Protein 5EN0 (pdb70)

Structure (mmCIF, N/CA/C/O backbone):
data_5EN0
#
_entry.id   5EN0
#
_cell.length_a   242.269
_cell.length_b   242.269
_cell.length_c   111.147
_cell.angle_alpha   90.00
_cell.angle_beta   90.00
_cell.angle_gamma   120.00
#
_symmetry.space_group_name_H-M   'H 3 2'
#
loop_
_entity.id
_entity.type
_entity.pdbx_description
1 polymer Rhodopsin
2 polymer 'Guanine nucleotide-binding protein G(t) subunit alpha-3'
3 branched alpha-D-mannopyranose-(1-3)-beta-D-mannopyranose-(1-4)-2-acetamido-2-deoxy-beta-D-glucopyranose-(1-4)-2-acetamido-2-deoxy-beta-D-glucopyranose
4 non-polymer RETINAL
5 non-polymer 'ACETATE ION'
6 non-polymer 'octyl beta-D-glucopyranoside'
7 non-polymer 'PALMITIC ACID'
8 non-polymer 'SULFATE ION'
9 water water
#
loop_
_atom_site.group_PDB
_atom_site.id
_atom_site.type_symbol
_atom_site.label_atom_id
_atom_site.label_alt_id
_atom_site.label_comp_id
_atom_site.label_asym_id
_atom_site.label_entity_id
_atom_site.label_seq_id
_atom_site.pdbx_PDB_ins_code
_atom_site.Cartn_x
_atom_site.Cartn_y
_atom_site.Cartn_z
_atom_site.occupancy
_atom_site.B_iso_or_equiv
_atom_site.auth_seq_id
_atom_site.auth_comp_id
_atom_site.auth_asym_id
_atom_site.auth_atom_id
_atom_site.pdbx_PDB_model_num
ATOM 4 N N . MET A 1 2 ? -67.408 -25.031 38.449 1.00 94.61 1 MET A N 1
ATOM 5 C CA . MET A 1 2 ? -68.089 -23.707 38.999 1.00 86.30 1 MET A CA 1
ATOM 6 C C . MET A 1 2 ? -67.487 -22.920 40.205 1.00 79.29 1 MET A C 1
ATOM 7 O O . MET A 1 2 ? -68.105 -22.749 41.274 1.00 76.27 1 MET A O 1
ATOM 12 N N . CYS A 1 3 ? -66.333 -22.315 39.923 1.00 80.61 2 CYS A N 1
ATOM 13 C CA . CYS A 1 3 ? -65.381 -21.856 40.934 1.00 75.24 2 CYS A CA 1
ATOM 14 C C . CYS A 1 3 ? -65.330 -20.386 41.286 1.00 68.89 2 CYS A C 1
ATOM 15 O O . CYS A 1 3 ? -65.091 -20.014 42.442 1.00 54.45 2 CYS A O 1
ATOM 18 N N . GLY A 1 4 ? -65.536 -19.555 40.281 1.00 63.02 3 GLY A N 1
ATOM 19 C CA . GLY A 1 4 ? -65.697 -18.157 40.502 1.00 57.95 3 GLY A CA 1
ATOM 20 C C . GLY A 1 4 ? -66.896 -17.671 39.736 1.00 53.75 3 GLY A C 1
ATOM 21 O O . GLY A 1 4 ? -67.948 -18.323 39.721 1.00 59.98 3 GLY A O 1
ATOM 22 N N . THR A 1 5 ? -66.690 -16.532 39.083 1.00 47.53 4 THR A N 1
ATOM 23 C CA . THR A 1 5 ? -67.699 -15.775 38.404 1.00 40.58 4 THR A CA 1
ATOM 24 C C . THR A 1 5 ? -67.003 -15.071 37.258 1.00 42.96 4 THR A C 1
ATOM 25 O O . THR A 1 5 ? -66.067 -14.356 37.473 1.00 49.10 4 THR A O 1
ATOM 29 N N . GLU A 1 6 ? -67.441 -15.299 36.042 1.00 48.00 5 GLU A N 1
ATOM 30 C CA . GLU A 1 6 ? -66.874 -14.641 34.895 1.00 46.14 5 GLU A CA 1
ATOM 31 C C . GLU A 1 6 ? -67.745 -13.496 34.493 1.00 48.36 5 GLU A C 1
ATOM 32 O O . GLU A 1 6 ? -68.949 -13.460 34.762 1.00 51.48 5 GLU A O 1
ATOM 38 N N . GLY A 1 7 ? -67.078 -12.573 33.815 1.00 54.71 6 GLY A N 1
ATOM 39 C CA . GLY A 1 7 ? -67.667 -11.452 33.121 1.00 51.67 6 GLY A CA 1
ATOM 40 C C . GLY A 1 7 ? -66.752 -11.200 31.946 1.00 50.01 6 GLY A C 1
ATOM 41 O O . GLY A 1 7 ? -65.843 -11.987 31.721 1.00 43.79 6 GLY A O 1
ATOM 42 N N . PRO A 1 8 ? -67.022 -10.140 31.165 1.00 56.37 7 PRO A N 1
ATOM 43 C CA . PRO A 1 8 ? -66.221 -9.836 30.024 1.00 58.47 7 PRO A CA 1
ATOM 44 C C . PRO A 1 8 ? -64.741 -9.700 30.281 1.00 69.27 7 PRO A C 1
ATOM 45 O O . PRO A 1 8 ? -63.938 -10.436 29.630 1.00 74.03 7 PRO A O 1
ATOM 49 N N . ASN A 1 9 ? -64.344 -8.816 31.190 1.00 57.83 8 ASN A N 1
ATOM 50 C CA . ASN A 1 9 ? -62.892 -8.640 31.308 1.00 53.84 8 ASN A CA 1
ATOM 51 C C . ASN A 1 9 ? -62.288 -9.069 32.584 1.00 48.70 8 ASN A C 1
ATOM 52 O O . ASN A 1 9 ? -61.306 -8.469 33.020 1.00 52.24 8 ASN A O 1
ATOM 57 N N . PHE A 1 10 ? -62.839 -10.110 33.186 1.00 44.55 9 PHE A N 1
ATOM 58 C CA . PHE A 1 10 ? -62.428 -10.456 34.519 1.00 45.67 9 PHE A CA 1
ATOM 59 C C . PHE A 1 10 ? -62.812 -11.850 34.949 1.00 47.62 9 PHE A C 1
ATOM 60 O O . PHE A 1 10 ? -63.605 -12.521 34.279 1.00 52.89 9 PHE A O 1
ATOM 68 N N . TYR A 1 11 ? -62.237 -12.263 36.072 1.00 42.24 10 TYR A N 1
ATOM 69 C CA . TYR A 1 11 ? -62.568 -13.511 36.683 1.00 44.18 10 TYR A CA 1
ATOM 70 C C . TYR A 1 11 ? -62.458 -13.328 38.192 1.00 44.06 10 TYR A C 1
ATOM 71 O O . TYR A 1 11 ? -61.353 -13.218 38.748 1.00 47.06 10 TYR A O 1
ATOM 80 N N . VAL A 1 12 ? -63.592 -13.278 38.861 1.00 41.67 11 VAL A N 1
ATOM 81 C CA . VAL A 1 12 ? -63.592 -13.149 40.319 1.00 44.40 11 VAL A CA 1
ATOM 82 C C . VAL A 1 12 ? -63.524 -14.526 40.989 1.00 49.01 11 VAL A C 1
ATOM 83 O O . VAL A 1 12 ? -64.356 -15.357 40.749 1.00 55.62 11 VAL A O 1
ATOM 87 N N . PRO A 1 13 ? -62.534 -14.772 41.845 1.00 52.61 12 PRO A N 1
ATOM 88 C CA . PRO A 1 13 ? -62.368 -16.061 42.541 1.00 47.82 12 PRO A CA 1
ATOM 89 C C . PRO A 1 13 ? -63.360 -16.318 43.655 1.00 48.89 12 PRO A C 1
ATOM 90 O O . PRO A 1 13 ? -62.969 -16.698 44.789 1.00 50.04 12 PRO A O 1
ATOM 94 N N . PHE A 1 14 ? -64.640 -16.149 43.357 1.00 48.04 13 PHE A N 1
ATOM 95 C CA . PHE A 1 14 ? -65.679 -16.400 44.358 1.00 47.27 13 PHE A CA 1
ATOM 96 C C . PHE A 1 14 ? -66.950 -16.803 43.637 1.00 50.69 13 PHE A C 1
ATOM 97 O O . PHE A 1 14 ? -67.265 -16.226 42.588 1.00 52.11 13 PHE A O 1
ATOM 105 N N . SER A 1 15 ? -67.645 -17.818 44.164 1.00 53.73 14 SER A N 1
ATOM 106 C CA . SER A 1 15 ? -68.872 -18.325 43.530 1.00 54.21 14 SER A CA 1
ATOM 107 C C . SER A 1 15 ? -69.963 -17.284 43.716 1.00 55.26 14 SER A C 1
ATOM 108 O O . SER A 1 15 ? -70.078 -16.717 44.822 1.00 43.78 14 SER A O 1
ATOM 111 N N . ASN A 1 16 ? -70.735 -17.037 42.637 1.00 54.65 15 ASN A N 1
ATOM 112 C CA . ASN A 1 16 ? -71.889 -16.119 42.704 1.00 51.40 15 ASN A CA 1
ATOM 113 C C . ASN A 1 16 ? -73.201 -16.831 42.990 1.00 51.45 15 ASN A C 1
ATOM 114 O O . ASN A 1 16 ? -74.245 -16.359 42.569 1.00 52.31 15 ASN A O 1
ATOM 119 N N . LYS A 1 17 ? -73.169 -17.937 43.736 1.00 52.21 16 LYS A N 1
ATOM 120 C CA . LYS A 1 17 ? -74.408 -18.603 44.106 1.00 53.53 16 LYS A CA 1
ATOM 121 C C . LYS A 1 17 ? -75.267 -17.846 45.104 1.00 48.49 16 LYS A C 1
ATOM 122 O O . LYS A 1 17 ? -76.454 -18.096 45.178 1.00 59.85 16 LYS A O 1
ATOM 128 N N . THR A 1 18 ? -74.695 -16.918 45.844 1.00 46.12 17 THR A N 1
ATOM 129 C CA . THR A 1 18 ? -75.459 -16.092 46.770 1.00 45.76 17 THR A CA 1
ATOM 130 C C . THR A 1 18 ? -75.772 -14.756 46.193 1.00 46.09 17 THR A C 1
ATOM 131 O O . THR A 1 18 ? -76.415 -13.942 46.857 1.00 49.25 17 THR A O 1
ATOM 135 N N . GLY A 1 19 ? -75.315 -14.517 44.964 1.00 50.50 18 GLY A N 1
ATOM 136 C CA . GLY A 1 19 ? -75.745 -13.340 44.170 1.00 51.43 18 GLY A CA 1
ATOM 137 C C . GLY A 1 19 ? -74.998 -12.071 44.468 1.00 47.96 18 GLY A C 1
ATOM 138 O O . GLY A 1 19 ? -75.347 -11.022 44.033 1.00 56.74 18 GLY A O 1
ATOM 139 N N . VAL A 1 20 ? -73.890 -12.205 45.137 1.00 54.63 19 VAL A N 1
ATOM 140 C CA . VAL A 1 20 ? -73.161 -11.103 45.799 1.00 48.96 19 VAL A CA 1
ATOM 141 C C . VAL A 1 20 ? -71.965 -10.536 44.929 1.00 43.98 19 VAL A C 1
ATOM 142 O O . VAL A 1 20 ? -71.599 -9.374 44.993 1.00 37.30 19 VAL A O 1
ATOM 146 N N . VAL A 1 21 ? -71.348 -11.399 44.137 1.00 44.03 20 VAL A N 1
ATOM 147 C CA . VAL A 1 21 ? -70.246 -11.011 43.298 1.00 43.97 20 VAL A CA 1
ATOM 148 C C . VAL A 1 21 ? -70.570 -9.831 42.372 1.00 43.99 20 VAL A C 1
ATOM 149 O O . VAL A 1 21 ? -71.584 -9.798 41.738 1.00 42.20 20 VAL A O 1
ATOM 153 N N . ARG A 1 22 ? -69.657 -8.875 42.310 1.00 50.71 21 ARG A N 1
ATOM 154 C CA . ARG A 1 22 ? -69.764 -7.682 41.478 1.00 49.83 21 ARG A CA 1
ATOM 155 C C . ARG A 1 22 ? -68.502 -7.550 40.661 1.00 45.70 21 ARG A C 1
ATOM 156 O O . ARG A 1 22 ? -67.457 -8.071 41.045 1.00 45.67 21 ARG A O 1
ATOM 164 N N . SER A 1 23 ? -68.616 -6.844 39.539 1.00 46.46 22 SER A N 1
ATOM 165 C CA . SER A 1 23 ? -67.491 -6.524 38.665 1.00 47.18 22 SER A CA 1
ATOM 166 C C . SER A 1 23 ? -66.429 -5.898 39.550 1.00 54.12 22 SER A C 1
ATOM 167 O O . SER A 1 23 ? -66.745 -4.973 40.312 1.00 53.74 22 SER A O 1
ATOM 170 N N . PRO A 1 24 ? -65.180 -6.412 39.489 1.00 53.04 23 PRO A N 1
ATOM 171 C CA . PRO A 1 24 ? -64.117 -5.763 40.237 1.00 52.11 23 PRO A CA 1
ATOM 172 C C . PRO A 1 24 ? -63.689 -4.396 39.620 1.00 52.65 23 PRO A C 1
ATOM 173 O O . PRO A 1 24 ? -62.895 -3.688 40.243 1.00 49.38 23 PRO A O 1
ATOM 177 N N . PHE A 1 25 ? -64.201 -4.031 38.433 1.00 47.22 24 PHE A N 1
ATOM 178 C CA . PHE A 1 25 ? -64.126 -2.655 37.980 1.00 46.48 24 PHE A CA 1
ATOM 179 C C . PHE A 1 25 ? -65.255 -1.732 38.510 1.00 47.39 24 PHE A C 1
ATOM 180 O O . PHE A 1 25 ? -65.167 -0.547 38.268 1.00 51.31 24 PHE A O 1
ATOM 188 N N . GLU A 1 26 ? -66.287 -2.229 39.203 1.00 49.29 25 GLU A N 1
ATOM 189 C CA . GLU A 1 26 ? -67.454 -1.394 39.625 1.00 48.37 25 GLU A CA 1
ATOM 190 C C . GLU A 1 26 ? -67.716 -1.315 41.134 1.00 45.80 25 GLU A C 1
ATOM 191 O O . GLU A 1 26 ? -68.390 -0.414 41.582 1.00 48.95 25 GLU A O 1
ATOM 197 N N . ALA A 1 27 ? -67.228 -2.240 41.937 1.00 45.88 26 ALA A N 1
ATOM 198 C CA . ALA A 1 27 ? -67.662 -2.278 43.326 1.00 43.04 26 ALA A CA 1
ATOM 199 C C . ALA A 1 27 ? -66.753 -3.122 44.216 1.00 46.24 26 ALA A C 1
ATOM 200 O O . ALA A 1 27 ? -66.075 -4.076 43.736 1.00 43.04 26 ALA A O 1
ATOM 202 N N . PRO A 1 28 ? -66.747 -2.791 45.523 1.00 43.20 27 PRO A N 1
ATOM 203 C CA . PRO A 1 28 ? -65.791 -3.421 46.425 1.00 44.37 27 PRO A CA 1
ATOM 204 C C . PRO A 1 28 ? -65.934 -4.918 46.533 1.00 47.24 27 PRO A C 1
ATOM 205 O O . PRO A 1 28 ? -67.043 -5.417 46.760 1.00 56.27 27 PRO A O 1
ATOM 209 N N . GLN A 1 29 ? -64.814 -5.618 46.433 1.00 45.10 28 GLN A N 1
ATOM 210 C CA . GLN A 1 29 ? -64.798 -7.052 46.576 1.00 44.15 28 GLN A CA 1
ATOM 211 C C . GLN A 1 29 ? -64.727 -7.544 48.030 1.00 43.36 28 GLN A C 1
ATOM 212 O O . GLN A 1 29 ? -64.058 -8.563 48.274 1.00 42.91 28 GLN A O 1
ATOM 218 N N . TYR A 1 30 ? -65.452 -6.910 48.973 1.00 39.80 29 TYR A N 1
ATOM 219 C CA . TYR A 1 30 ? -65.291 -7.243 50.403 1.00 42.83 29 TYR A CA 1
ATOM 220 C C . TYR A 1 30 ? -65.837 -8.628 50.800 1.00 41.86 29 TYR A C 1
ATOM 221 O O . TYR A 1 30 ? -65.775 -9.034 51.946 1.00 48.19 29 TYR A O 1
ATOM 230 N N . TYR A 1 31 ? -66.367 -9.364 49.844 1.00 43.77 30 TYR A N 1
ATOM 231 C CA . TYR A 1 31 ? -66.726 -10.800 50.017 1.00 44.02 30 TYR A CA 1
ATOM 232 C C . TYR A 1 31 ? -65.572 -11.775 49.692 1.00 47.59 30 TYR A C 1
ATOM 233 O O . TYR A 1 31 ? -65.676 -12.930 50.051 1.00 56.70 30 TYR A O 1
ATOM 242 N N . LEU A 1 32 ? -64.546 -11.340 48.945 1.00 50.21 31 LEU A N 1
ATOM 243 C CA . LEU A 1 32 ? -63.296 -12.095 48.730 1.00 49.29 31 LEU A CA 1
ATOM 244 C C . LEU A 1 32 ? -62.378 -12.072 49.920 1.00 53.27 31 LEU A C 1
ATOM 245 O O . LEU A 1 32 ? -61.501 -12.914 50.019 1.00 60.11 31 LEU A O 1
ATOM 250 N N . ALA A 1 33 ? -62.482 -11.023 50.734 1.00 56.46 32 ALA A N 1
ATOM 251 C CA . ALA A 1 33 ? -61.549 -10.755 51.821 1.00 53.36 32 ALA A CA 1
ATOM 252 C C . ALA A 1 33 ? -62.062 -9.578 52.589 1.00 49.68 32 ALA A C 1
ATOM 253 O O . ALA A 1 33 ? -62.638 -8.637 52.013 1.00 51.15 32 ALA A O 1
ATOM 255 N N . GLU A 1 34 ? -61.806 -9.625 53.884 1.00 41.81 33 GLU A N 1
ATOM 256 C CA . GLU A 1 34 ? -62.264 -8.636 54.796 1.00 42.81 33 GLU A CA 1
ATOM 257 C C . GLU A 1 34 ? -61.696 -7.280 54.419 1.00 47.74 33 GLU A C 1
ATOM 258 O O . GLU A 1 34 ? -60.619 -7.198 53.813 1.00 51.02 33 GLU A O 1
ATOM 264 N N . PRO A 1 35 ? -62.367 -6.189 54.821 1.00 51.79 34 PRO A N 1
ATOM 265 C CA . PRO A 1 35 ? -61.703 -4.922 54.575 1.00 52.06 34 PRO A CA 1
ATOM 266 C C . PRO A 1 35 ? -60.365 -4.764 55.276 1.00 49.21 34 PRO A C 1
ATOM 267 O O . PRO A 1 35 ? -59.512 -4.079 54.764 1.00 52.68 34 PRO A O 1
ATOM 271 N N . TRP A 1 36 ? -60.152 -5.361 56.431 1.00 49.92 35 TRP A N 1
ATOM 272 C CA . TRP A 1 36 ? -58.852 -5.107 57.020 1.00 48.89 35 TRP A CA 1
ATOM 273 C C . TRP A 1 36 ? -57.736 -5.700 56.223 1.00 48.47 35 TRP A C 1
ATOM 274 O O . TRP A 1 36 ? -56.650 -5.191 56.231 1.00 60.39 35 TRP A O 1
ATOM 285 N N . GLN A 1 37 ? -58.008 -6.776 55.523 1.00 49.58 36 GLN A N 1
ATOM 286 C CA . GLN A 1 37 ? -57.025 -7.391 54.655 1.00 43.28 36 GLN A CA 1
ATOM 287 C C . GLN A 1 37 ? -56.764 -6.537 53.402 1.00 42.88 36 GLN A C 1
ATOM 288 O O . GLN A 1 37 ? -55.662 -6.505 52.876 1.00 41.62 36 GLN A O 1
ATOM 294 N N . PHE A 1 38 ? -57.754 -5.811 52.920 1.00 41.79 37 PHE A N 1
ATOM 295 C CA . PHE A 1 38 ? -57.443 -4.832 51.886 1.00 43.63 37 PHE A CA 1
ATOM 296 C C . PHE A 1 38 ? -56.474 -3.777 52.394 1.00 40.30 37 PHE A C 1
ATOM 297 O O . PHE A 1 38 ? -55.587 -3.297 51.609 1.00 40.16 37 PHE A O 1
ATOM 305 N N . SER A 1 39 ? -56.639 -3.438 53.681 1.00 32.40 38 SER A N 1
ATOM 306 C CA . SER A 1 39 ? -55.831 -2.406 54.302 1.00 36.08 38 SER A CA 1
ATOM 307 C C . SER A 1 39 ? -54.367 -2.823 54.472 1.00 38.10 38 SER A C 1
ATOM 308 O O . SER A 1 39 ? -53.448 -1.992 54.283 1.00 36.42 38 SER A O 1
ATOM 311 N N . MET A 1 40 ? -54.175 -4.090 54.841 1.00 38.39 39 MET A N 1
ATOM 312 C CA . MET A 1 40 ? -52.862 -4.716 54.873 1.00 39.66 39 MET A CA 1
ATOM 313 C C . MET A 1 40 ? -52.261 -4.830 53.473 1.00 38.65 39 MET A C 1
ATOM 314 O O . MET A 1 40 ? -51.046 -4.675 53.292 1.00 39.39 39 MET A O 1
ATOM 319 N N . LEU A 1 41 ? -53.085 -5.069 52.467 1.00 36.99 40 LEU A N 1
ATOM 320 C CA . LEU A 1 41 ? -52.553 -5.068 51.137 1.00 37.63 40 LEU A CA 1
ATOM 321 C C . LEU A 1 41 ? -51.999 -3.681 50.905 1.00 39.84 40 LEU A C 1
ATOM 322 O O . LEU A 1 41 ? -50.913 -3.525 50.334 1.00 45.33 40 LEU A O 1
ATOM 327 N N . ALA A 1 42 ? -52.766 -2.673 51.313 1.00 37.16 41 ALA A N 1
ATOM 328 C CA . ALA A 1 42 ? -52.326 -1.286 51.142 1.00 39.72 41 ALA A CA 1
ATOM 329 C C . ALA A 1 42 ? -51.089 -0.974 51.984 1.00 39.49 41 ALA A C 1
ATOM 330 O O . ALA A 1 42 ? -50.239 -0.206 51.565 1.00 40.70 41 ALA A O 1
ATOM 332 N N . ALA A 1 43 ? -51.019 -1.544 53.182 1.00 35.90 42 ALA A N 1
ATOM 333 C CA . ALA A 1 43 ? -49.879 -1.354 54.029 1.00 37.60 42 ALA A CA 1
ATOM 334 C C . ALA A 1 43 ? -48.618 -1.912 53.356 1.00 41.77 42 ALA A C 1
ATOM 335 O O . ALA A 1 43 ? -47.540 -1.283 53.399 1.00 48.23 42 ALA A O 1
ATOM 337 N N . TYR A 1 44 ? -48.747 -3.068 52.727 1.00 41.00 43 TYR A N 1
ATOM 338 C CA . TYR A 1 44 ? -47.610 -3.651 52.046 1.00 42.74 43 TYR A CA 1
ATOM 339 C C . TYR A 1 44 ? -47.147 -2.803 50.822 1.00 43.47 43 TYR A C 1
ATOM 340 O O . TYR A 1 44 ? -45.947 -2.625 50.582 1.00 40.66 43 TYR A O 1
ATOM 349 N N . MET A 1 45 ? -48.071 -2.247 50.063 1.00 42.53 44 MET A N 1
ATOM 350 C CA . MET A 1 45 ? -47.641 -1.411 48.948 1.00 48.53 44 MET A CA 1
ATOM 351 C C . MET A 1 45 ? -46.964 -0.143 49.480 1.00 49.13 44 MET A C 1
ATOM 352 O O . MET A 1 45 ? -46.038 0.400 48.868 1.00 45.05 44 MET A O 1
ATOM 357 N N . PHE A 1 46 ? -47.451 0.325 50.624 1.00 51.18 45 PHE A N 1
ATOM 358 C CA . PHE A 1 46 ? -46.851 1.470 51.281 1.00 52.25 45 PHE A CA 1
ATOM 359 C C . PHE A 1 46 ? -45.400 1.165 51.706 1.00 49.30 45 PHE A C 1
ATOM 360 O O . PHE A 1 46 ? -44.508 1.938 51.390 1.00 49.22 45 PHE A O 1
ATOM 368 N N . LEU A 1 47 ? -45.172 0.040 52.372 1.00 44.02 46 LEU A N 1
ATOM 369 C CA . LEU A 1 47 ? -43.809 -0.431 52.647 1.00 44.65 46 LEU A CA 1
ATOM 370 C C . LEU A 1 47 ? -42.917 -0.518 51.385 1.00 46.64 46 LEU A C 1
ATOM 371 O O . LEU A 1 47 ? -41.864 0.117 51.287 1.00 45.25 46 LEU A O 1
ATOM 376 N N . LEU A 1 48 ? -43.356 -1.263 50.383 1.00 50.82 47 LEU A N 1
ATOM 377 C CA . LEU A 1 48 ? -42.603 -1.319 49.110 1.00 47.89 47 LEU A CA 1
ATOM 378 C C . LEU A 1 48 ? -42.304 0.025 48.476 1.00 43.03 47 LEU A C 1
ATOM 379 O O . LEU A 1 48 ? -41.368 0.115 47.748 1.00 44.39 47 LEU A O 1
ATOM 384 N N . ILE A 1 49 ? -43.096 1.058 48.707 1.00 44.23 48 ILE A N 1
ATOM 385 C CA . ILE A 1 49 ? -42.810 2.365 48.106 1.00 46.63 48 ILE A CA 1
ATOM 386 C C . ILE A 1 49 ? -41.799 3.119 48.956 1.00 43.41 48 ILE A C 1
ATOM 387 O O . ILE A 1 49 ? -40.832 3.688 48.476 1.00 42.08 48 ILE A O 1
ATOM 392 N N . MET A 1 50 ? -42.097 3.138 50.235 1.00 43.19 49 MET A N 1
ATOM 393 C CA . MET A 1 50 ? -41.242 3.719 51.232 1.00 43.57 49 MET A CA 1
ATOM 394 C C . MET A 1 50 ? -39.828 3.176 51.197 1.00 40.83 49 MET A C 1
ATOM 395 O O . MET A 1 50 ? -38.929 3.961 51.392 1.00 38.35 49 MET A O 1
ATOM 400 N N . LEU A 1 51 ? -39.629 1.879 50.943 1.00 39.23 50 LEU A N 1
ATOM 401 C CA . LEU A 1 51 ? -38.285 1.330 50.736 1.00 39.60 50 LEU A CA 1
ATOM 402 C C . LEU A 1 51 ? -37.844 1.385 49.259 1.00 44.73 50 LEU A C 1
ATOM 403 O O . LEU A 1 51 ? -36.765 1.843 48.941 1.00 57.30 50 LEU A O 1
ATOM 408 N N . GLY A 1 52 ? -38.674 0.948 48.344 1.00 44.51 51 GLY A N 1
ATOM 409 C CA . GLY A 1 52 ? -38.245 0.793 46.963 1.00 42.61 51 GLY A CA 1
ATOM 410 C C . GLY A 1 52 ? -37.927 2.075 46.227 1.00 42.77 51 GLY A C 1
ATOM 411 O O . GLY A 1 52 ? -37.093 2.086 45.342 1.00 47.86 51 GLY A O 1
ATOM 412 N N . PHE A 1 53 ? -38.609 3.161 46.545 1.00 45.98 52 PHE A N 1
ATOM 413 C CA . PHE A 1 53 ? -38.412 4.395 45.776 1.00 44.98 52 PHE A CA 1
ATOM 414 C C . PHE A 1 53 ? -37.085 4.993 46.190 1.00 44.63 52 PHE A C 1
ATOM 415 O O . PHE A 1 53 ? -36.256 5.236 45.350 1.00 44.07 52 PHE A O 1
ATOM 423 N N . PRO A 1 54 ? -36.865 5.186 47.498 1.00 45.77 53 PRO A N 1
ATOM 424 C CA . PRO A 1 54 ? -35.525 5.685 47.842 1.00 43.56 53 PRO A CA 1
ATOM 425 C C . PRO A 1 54 ? -34.340 4.846 47.298 1.00 44.77 53 PRO A C 1
ATOM 426 O O . PRO A 1 54 ? -33.490 5.370 46.594 1.00 45.85 53 PRO A O 1
ATOM 430 N N . ILE A 1 55 ? -34.298 3.559 47.602 1.00 48.41 54 ILE A N 1
ATOM 431 C CA . ILE A 1 55 ? -33.211 2.694 47.157 1.00 47.23 54 ILE A CA 1
ATOM 432 C C . ILE A 1 55 ? -32.934 2.846 45.687 1.00 46.22 54 ILE A C 1
ATOM 433 O O . ILE A 1 55 ? -31.807 3.048 45.279 1.00 44.54 54 ILE A O 1
ATOM 438 N N . ASN A 1 56 ? -33.976 2.748 44.892 1.00 46.03 55 ASN A N 1
ATOM 439 C CA . ASN A 1 56 ? -33.820 2.764 43.450 1.00 44.75 55 ASN A CA 1
ATOM 440 C C . ASN A 1 56 ? -33.588 4.158 42.918 1.00 45.01 55 ASN A C 1
ATOM 441 O O . ASN A 1 56 ? -32.863 4.341 41.953 1.00 50.24 55 ASN A O 1
ATOM 446 N N . PHE A 1 57 ? -34.226 5.148 43.508 1.00 47.81 56 PHE A N 1
ATOM 447 C CA . PHE A 1 57 ? -33.965 6.540 43.126 1.00 52.99 56 PHE A CA 1
ATOM 448 C C . PHE A 1 57 ? -32.528 6.950 43.460 1.00 51.84 56 PHE A C 1
ATOM 449 O O . PHE A 1 57 ? -31.830 7.515 42.616 1.00 48.98 56 PHE A O 1
ATOM 457 N N . LEU A 1 58 ? -32.099 6.658 44.686 1.00 52.84 57 LEU A N 1
ATOM 458 C CA . LEU A 1 58 ? -30.725 6.911 45.099 1.00 53.83 57 LEU A CA 1
ATOM 459 C C . LEU A 1 58 ? -29.715 6.347 44.092 1.00 51.33 57 LEU A C 1
ATOM 460 O O . LEU A 1 58 ? -28.817 7.034 43.643 1.00 57.53 57 LEU A O 1
ATOM 465 N N . THR A 1 59 ? -29.903 5.104 43.707 1.00 49.74 58 THR A N 1
ATOM 466 C CA . THR A 1 59 ? -29.055 4.475 42.715 1.00 47.83 58 THR A CA 1
ATOM 467 C C . THR A 1 59 ? -28.809 5.301 41.452 1.00 49.88 58 THR A C 1
ATOM 468 O O . THR A 1 59 ? -27.672 5.399 40.988 1.00 59.60 58 THR A O 1
ATOM 472 N N . LEU A 1 60 ? -29.860 5.905 40.930 1.00 51.00 59 LEU A N 1
ATOM 473 C CA . LEU A 1 60 ? -29.753 6.821 39.801 1.00 50.90 59 LEU A CA 1
ATOM 474 C C . LEU A 1 60 ? -29.062 8.111 40.207 1.00 49.56 59 LEU A C 1
ATOM 475 O O . LEU A 1 60 ? -28.152 8.547 39.553 1.00 52.14 59 LEU A O 1
ATOM 480 N N . TYR A 1 61 ? -29.492 8.709 41.298 1.00 52.68 60 TYR A N 1
ATOM 481 C CA . TYR A 1 61 ? -28.963 10.001 41.751 1.00 57.36 60 TYR A CA 1
ATOM 482 C C . TYR A 1 61 ? -27.431 9.943 41.987 1.00 58.30 60 TYR A C 1
ATOM 483 O O . TYR A 1 61 ? -26.634 10.726 41.445 1.00 53.95 60 TYR A O 1
ATOM 492 N N . VAL A 1 62 ? -27.035 8.973 42.785 1.00 54.12 61 VAL A N 1
ATOM 493 C CA . VAL A 1 62 ? -25.642 8.706 43.021 1.00 51.36 61 VAL A CA 1
ATOM 494 C C . VAL A 1 62 ? -24.870 8.516 41.720 1.00 49.94 61 VAL A C 1
ATOM 495 O O . VAL A 1 62 ? -23.770 8.966 41.610 1.00 48.18 61 VAL A O 1
ATOM 499 N N . THR A 1 63 ? -25.440 7.862 40.723 1.00 55.76 62 THR A N 1
ATOM 500 C CA . THR A 1 63 ? -24.741 7.730 39.441 1.00 54.61 62 THR A CA 1
ATOM 501 C C . THR A 1 63 ? -24.487 9.094 38.783 1.00 53.60 62 THR A C 1
ATOM 502 O O . THR A 1 63 ? -23.426 9.313 38.186 1.00 55.16 62 THR A O 1
ATOM 506 N N . VAL A 1 64 ? -25.417 10.023 38.937 1.00 50.17 63 VAL A N 1
ATOM 507 C CA . VAL A 1 64 ? -25.242 11.358 38.391 1.00 51.77 63 VAL A CA 1
ATOM 508 C C . VAL A 1 64 ? -24.091 12.111 39.083 1.00 53.26 63 VAL A C 1
ATOM 509 O O . VAL A 1 64 ? -23.402 12.847 38.436 1.00 52.67 63 VAL A O 1
ATOM 513 N N . GLN A 1 65 ? -23.893 11.886 40.374 1.00 58.03 64 GLN A N 1
ATOM 514 C CA . GLN A 1 65 ? -22.886 12.560 41.201 1.00 57.98 64 GLN A CA 1
ATOM 515 C C . GLN A 1 65 ? -21.507 11.927 41.255 1.00 59.51 64 GLN A C 1
ATOM 516 O O . GLN A 1 65 ? -20.605 12.546 41.799 1.00 66.22 64 GLN A O 1
ATOM 522 N N . HIS A 1 66 ? -21.349 10.668 40.839 1.00 59.62 65 HIS A N 1
ATOM 523 C CA . HIS A 1 66 ? -20.058 9.972 40.961 1.00 54.37 65 HIS A CA 1
ATOM 524 C C . HIS A 1 66 ? -19.591 9.486 39.621 1.00 58.21 65 HIS A C 1
ATOM 525 O O . HIS A 1 66 ? -20.134 8.508 39.107 1.00 55.45 65 HIS A O 1
ATOM 532 N N . LYS A 1 67 ? -18.589 10.175 39.044 1.00 66.80 66 LYS A N 1
ATOM 533 C CA . LYS A 1 67 ? -18.079 9.812 37.694 1.00 69.30 66 LYS A CA 1
ATOM 534 C C . LYS A 1 67 ? -17.710 8.344 37.646 1.00 61.75 66 LYS A C 1
ATOM 535 O O . LYS A 1 67 ? -18.010 7.660 36.671 1.00 60.09 66 LYS A O 1
ATOM 541 N N . LYS A 1 68 ? -17.071 7.859 38.703 1.00 58.52 67 LYS A N 1
ATOM 542 C CA . LYS A 1 68 ? -16.549 6.505 38.693 1.00 59.05 67 LYS A CA 1
ATOM 543 C C . LYS A 1 68 ? -17.651 5.422 38.471 1.00 52.45 67 LYS A C 1
ATOM 544 O O . LYS A 1 68 ? -17.349 4.354 37.956 1.00 52.43 67 LYS A O 1
ATOM 550 N N . LEU A 1 69 ? -18.910 5.710 38.800 1.00 47.67 68 LEU A N 1
ATOM 551 C CA . LEU A 1 69 ? -19.991 4.754 38.618 1.00 46.58 68 LEU A CA 1
ATOM 552 C C . LEU A 1 69 ? -20.485 4.680 37.204 1.00 51.42 68 LEU A C 1
ATOM 553 O O . LEU A 1 69 ? -21.098 3.694 36.848 1.00 55.37 68 LEU A O 1
ATOM 558 N N . ARG A 1 70 ? -20.226 5.686 36.380 1.00 50.94 69 ARG A N 1
ATOM 559 C CA . ARG A 1 70 ? -20.725 5.671 35.021 1.00 47.65 69 ARG A CA 1
ATOM 560 C C . ARG A 1 70 ? -19.952 4.824 34.055 1.00 50.46 69 ARG A C 1
ATOM 561 O O . ARG A 1 70 ? -19.796 5.250 32.914 1.00 55.91 69 ARG A O 1
ATOM 569 N N . THR A 1 71 ? -19.540 3.609 34.419 1.00 54.01 70 THR A N 1
ATOM 570 C CA . THR A 1 71 ? -18.901 2.700 33.417 1.00 61.35 70 THR A CA 1
ATOM 571 C C . THR A 1 71 ? -19.926 1.880 32.584 1.00 63.01 70 THR A C 1
ATOM 572 O O . THR A 1 71 ? -21.099 1.865 32.911 1.00 66.80 70 THR A O 1
ATOM 576 N N . PRO A 1 72 ? -19.490 1.182 31.520 1.00 60.68 71 PRO A N 1
ATOM 577 C CA . PRO A 1 72 ? -20.462 0.332 30.804 1.00 63.27 71 PRO A CA 1
ATOM 578 C C . PRO A 1 72 ? -21.025 -0.894 31.553 1.00 58.01 71 PRO A C 1
ATOM 579 O O . PRO A 1 72 ? -22.238 -1.160 31.476 1.00 56.81 71 PRO A O 1
ATOM 583 N N . LEU A 1 73 ? -20.183 -1.604 32.289 1.00 54.00 72 LEU A N 1
ATOM 584 C CA . LEU A 1 73 ? -20.661 -2.701 33.152 1.00 55.61 72 LEU A CA 1
ATOM 585 C C . LEU A 1 73 ? -21.733 -2.316 34.164 1.00 56.61 72 LEU A C 1
ATOM 586 O O . LEU A 1 73 ? -22.440 -3.172 34.690 1.00 63.10 72 LEU A O 1
ATOM 591 N N . ASN A 1 74 ? -21.842 -1.034 34.449 1.00 52.35 73 ASN A N 1
ATOM 592 C CA . ASN A 1 74 ? -22.888 -0.571 35.298 1.00 49.68 73 ASN A CA 1
ATOM 593 C C . ASN A 1 74 ? -24.207 -0.186 34.635 1.00 51.10 73 ASN A C 1
ATOM 594 O O . ASN A 1 74 ? -25.198 -0.002 35.343 1.00 58.26 73 ASN A O 1
ATOM 599 N N . TYR A 1 75 ? -24.256 -0.056 33.310 1.00 51.12 74 TYR A N 1
ATOM 600 C CA . TYR A 1 75 ? -25.491 0.411 32.655 1.00 51.79 74 TYR A CA 1
ATOM 601 C C . TYR A 1 75 ? -26.671 -0.529 32.979 1.00 50.39 74 TYR A C 1
ATOM 602 O O . TYR A 1 75 ? -27.757 -0.091 33.306 1.00 51.84 74 TYR A O 1
ATOM 611 N N . ILE A 1 76 ? -26.444 -1.827 32.921 1.00 51.03 75 ILE A N 1
ATOM 612 C CA . ILE A 1 76 ? -27.500 -2.781 33.212 1.00 52.49 75 ILE A CA 1
ATOM 613 C C . ILE A 1 76 ? -27.997 -2.672 34.673 1.00 53.40 75 ILE A C 1
ATOM 614 O O . ILE A 1 76 ? -29.174 -2.953 34.938 1.00 55.41 75 ILE A O 1
ATOM 619 N N . LEU A 1 77 ? -27.125 -2.277 35.610 1.00 49.05 76 LEU A N 1
ATOM 620 C CA . LEU A 1 77 ? -27.574 -2.018 36.986 1.00 47.97 76 LEU A CA 1
ATOM 621 C C . LEU A 1 77 ? -28.472 -0.791 37.104 1.00 49.00 76 LEU A C 1
ATOM 622 O O . LEU A 1 77 ? -29.328 -0.715 37.972 1.00 52.33 76 LEU A O 1
ATOM 627 N N . LEU A 1 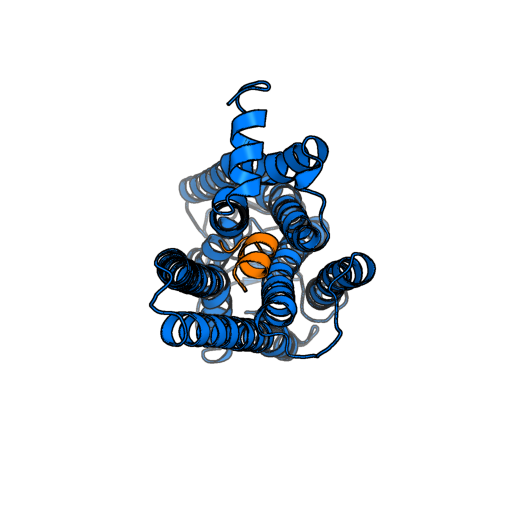78 ? -28.236 0.204 36.282 1.00 49.27 77 LEU A N 1
ATOM 628 C CA . LEU A 1 78 ? -29.090 1.373 36.300 1.00 52.96 77 LEU A CA 1
ATOM 629 C C . LEU A 1 78 ? -30.437 1.017 35.691 1.00 54.44 77 LEU A C 1
ATOM 630 O O . LEU A 1 78 ? -31.502 1.441 36.194 1.00 55.49 77 LEU A O 1
ATOM 635 N N . ASN A 1 79 ? -30.358 0.244 34.604 1.00 50.90 78 ASN A N 1
ATOM 636 C CA . ASN A 1 79 ? -31.511 -0.292 33.909 1.00 49.47 78 ASN A CA 1
ATOM 637 C C . ASN A 1 79 ? -32.372 -1.028 34.906 1.00 50.03 78 ASN A C 1
ATOM 638 O O . ASN A 1 79 ? -33.563 -0.830 34.893 1.00 56.25 78 ASN A O 1
ATOM 643 N N . LEU A 1 80 ? -31.767 -1.813 35.802 1.00 43.57 79 LEU A N 1
ATOM 644 C CA . LEU A 1 80 ? -32.512 -2.494 36.877 1.00 42.50 79 LEU A CA 1
ATOM 645 C C . LEU A 1 80 ? -33.298 -1.582 37.773 1.00 44.30 79 LEU A C 1
ATOM 646 O O . LEU A 1 80 ? -34.424 -1.886 38.166 1.00 49.74 79 LEU A O 1
ATOM 651 N N . ALA A 1 81 ? -32.671 -0.489 38.149 1.00 46.22 80 ALA A N 1
ATOM 652 C CA . ALA A 1 81 ? -33.265 0.445 39.101 1.00 49.07 80 ALA A CA 1
ATOM 653 C C . ALA A 1 81 ? -34.401 1.200 38.458 1.00 50.28 80 ALA A C 1
ATOM 654 O O . ALA A 1 81 ? -35.375 1.510 39.143 1.00 52.97 80 ALA A O 1
ATOM 656 N N . VAL A 1 82 ? -34.247 1.522 37.167 1.00 45.29 81 VAL A N 1
ATOM 657 C CA . VAL A 1 82 ? -35.317 2.143 36.380 1.00 44.45 81 VAL A CA 1
ATOM 658 C C . VAL A 1 82 ? -36.537 1.211 36.307 1.00 42.10 81 VAL A C 1
ATOM 659 O O . VAL A 1 82 ? -37.674 1.655 36.408 1.00 37.32 81 VAL A O 1
ATOM 663 N N . ALA A 1 83 ? -36.272 -0.077 36.154 1.00 42.11 82 ALA A N 1
ATOM 664 C CA . ALA A 1 83 ? -37.311 -1.096 36.068 1.00 43.50 82 ALA A CA 1
ATOM 665 C C . ALA A 1 83 ? -38.001 -1.214 37.409 1.00 44.53 82 ALA A C 1
ATOM 666 O O . ALA A 1 83 ? -39.220 -1.183 37.480 1.00 42.92 82 ALA A O 1
ATOM 668 N N . ASP A 1 84 ? -37.219 -1.308 38.480 1.00 43.70 83 ASP A N 1
ATOM 669 C CA . ASP A 1 84 ? -37.807 -1.263 39.805 1.00 44.40 83 ASP A CA 1
ATOM 670 C C . ASP A 1 84 ? -38.733 -0.036 39.949 1.00 44.43 83 ASP A C 1
ATOM 671 O O . ASP A 1 84 ? -39.753 -0.115 40.618 1.00 47.48 83 ASP A O 1
ATOM 676 N N . LEU A 1 85 ? -38.397 1.085 39.325 1.00 41.90 84 LEU A N 1
ATOM 677 C CA . LEU A 1 85 ? -39.223 2.283 39.450 1.00 43.80 84 LEU A CA 1
ATOM 678 C C . LEU A 1 85 ? -40.491 2.236 38.583 1.00 45.11 84 LEU A C 1
ATOM 679 O O . LEU A 1 85 ? -41.549 2.703 39.007 1.00 39.63 84 LEU A O 1
ATOM 684 N N . PHE A 1 86 ? -40.414 1.656 37.396 1.00 47.17 85 PHE A N 1
ATOM 685 C CA . PHE A 1 86 ? -41.647 1.295 36.692 1.00 48.79 85 PHE A CA 1
ATOM 686 C C . PHE A 1 86 ? -42.575 0.465 37.635 1.00 49.08 85 PHE A C 1
ATOM 687 O O . PHE A 1 86 ? -43.731 0.762 37.738 1.00 49.81 85 PHE A O 1
ATOM 695 N N . MET A 1 87 ? -42.061 -0.511 38.383 1.00 50.23 86 MET A N 1
ATOM 696 C CA . MET A 1 87 ? -42.902 -1.256 39.325 1.00 49.90 86 MET A CA 1
ATOM 697 C C . MET A 1 87 ? -43.448 -0.414 40.482 1.00 53.50 86 MET A C 1
ATOM 698 O O . MET A 1 87 ? -44.534 -0.683 40.987 1.00 60.13 86 MET A O 1
ATOM 703 N N . VAL A 1 88 ? -42.699 0.590 40.909 1.00 52.92 87 VAL A N 1
ATOM 704 C CA . VAL A 1 88 ? -43.081 1.387 42.065 1.00 51.75 87 VAL A CA 1
ATOM 705 C C . VAL A 1 88 ? -44.230 2.326 41.703 1.00 54.20 87 VAL A C 1
ATOM 706 O O . VAL A 1 88 ? -45.201 2.452 42.467 1.00 52.18 87 VAL A O 1
ATOM 710 N N . PHE A 1 89 ? -44.115 2.979 40.546 1.00 55.17 88 PHE A N 1
ATOM 711 C CA . PHE A 1 89 ? -45.043 4.044 40.155 1.00 53.09 88 PHE A CA 1
ATOM 712 C C . PHE A 1 89 ? -46.155 3.482 39.319 1.00 52.50 88 PHE A C 1
ATOM 713 O O . PHE A 1 89 ? -47.290 3.800 39.567 1.00 62.49 88 PHE A O 1
ATOM 721 N N . GLY A 1 90 ? -45.848 2.628 38.360 1.00 50.48 89 GLY A N 1
ATOM 722 C CA . GLY A 1 90 ? -46.880 1.894 37.608 1.00 53.19 89 GLY A CA 1
ATOM 723 C C . GLY A 1 90 ? -47.699 0.912 38.446 1.00 53.95 89 GLY A C 1
ATOM 724 O O . GLY A 1 90 ? -48.911 0.912 38.363 1.00 58.92 89 GLY A O 1
ATOM 725 N N . GLY A 1 91 ? -47.053 0.094 39.268 1.00 52.23 90 GLY A N 1
ATOM 726 C CA . GLY A 1 91 ? -47.765 -0.898 40.073 1.00 53.19 90 GLY A CA 1
ATOM 727 C C . GLY A 1 91 ? -48.200 -0.420 41.446 1.00 50.79 90 GLY A C 1
ATOM 728 O O . GLY A 1 91 ? -49.363 -0.098 41.682 1.00 52.87 90 GLY A O 1
ATOM 729 N N . PHE A 1 92 ? -47.215 -0.329 42.324 1.00 51.32 91 PHE A N 1
ATOM 730 C CA . PHE A 1 92 ? -47.416 -0.237 43.764 1.00 49.94 91 PHE A CA 1
ATOM 731 C C . PHE A 1 92 ? -48.319 0.948 44.153 1.00 49.77 91 PHE A C 1
ATOM 732 O O . PHE A 1 92 ? -49.169 0.791 45.018 1.00 48.41 91 PHE A O 1
ATOM 740 N N . THR A 1 93 ? -48.123 2.124 43.540 1.00 45.85 92 THR A N 1
ATOM 741 C CA . THR A 1 93 ? -48.895 3.298 43.909 1.00 43.57 92 THR A CA 1
ATOM 742 C C . THR A 1 93 ? -50.340 3.131 43.477 1.00 43.19 92 THR A C 1
ATOM 743 O O . THR A 1 93 ? -51.252 3.351 44.287 1.00 41.04 92 THR A O 1
ATOM 747 N N . THR A 1 94 ? -50.546 2.728 42.225 1.00 41.38 93 THR A N 1
ATOM 748 C CA . THR A 1 94 ? -51.884 2.343 41.752 1.00 41.85 93 THR A CA 1
ATOM 749 C C . THR A 1 94 ? -52.578 1.371 42.683 1.00 40.20 93 THR A C 1
ATOM 750 O O . THR A 1 94 ? -53.748 1.532 43.003 1.00 42.27 93 THR A O 1
ATOM 754 N N . ILE A 1 95 ? -51.859 0.343 43.083 1.00 34.43 94 ILE A N 1
ATOM 755 C CA . ILE A 1 95 ? -52.467 -0.685 43.919 1.00 38.15 94 ILE A CA 1
ATOM 756 C C . ILE A 1 95 ? -52.816 -0.227 45.318 1.00 41.71 94 ILE A C 1
ATOM 757 O O . ILE A 1 95 ? -53.793 -0.682 45.903 1.00 51.58 94 ILE A O 1
ATOM 762 N N . LEU A 1 96 ? -52.023 0.675 45.848 1.00 45.80 95 LEU A N 1
ATOM 763 C CA . LEU A 1 96 ? -52.305 1.263 47.145 1.00 50.03 95 LEU A CA 1
ATOM 764 C C . LEU A 1 96 ? -53.663 1.961 47.077 1.00 48.16 95 LEU A C 1
ATOM 765 O O . LEU A 1 96 ? -54.496 1.906 48.001 1.00 45.35 95 LEU A O 1
ATOM 770 N N . TYR A 1 97 ? -53.838 2.645 45.962 1.00 45.07 96 TYR A N 1
ATOM 771 C CA . TYR A 1 97 ? -54.992 3.440 45.748 1.00 51.68 96 TYR A CA 1
ATOM 772 C C . TYR A 1 97 ? -56.242 2.553 45.662 1.00 52.17 96 TYR A C 1
ATOM 773 O O . TYR A 1 97 ? -57.189 2.741 46.432 1.00 49.89 96 TYR A O 1
ATOM 782 N N . THR A 1 98 ? -56.181 1.563 44.767 1.00 46.45 97 THR A N 1
ATOM 783 C CA . THR A 1 98 ? -57.288 0.696 44.481 1.00 42.96 97 THR A CA 1
ATOM 784 C C . THR A 1 98 ? -57.576 -0.205 45.681 1.00 43.91 97 THR A C 1
ATOM 785 O O . THR A 1 98 ? -58.729 -0.399 46.028 1.00 44.99 97 THR A O 1
ATOM 789 N N . SER A 1 99 ? -56.548 -0.765 46.320 1.00 44.50 98 SER A N 1
ATOM 790 C CA . SER A 1 99 ? -56.760 -1.548 47.580 1.00 47.63 98 SER A CA 1
ATOM 791 C C . SER A 1 99 ? -57.691 -0.843 48.602 1.00 43.95 98 SER A C 1
ATOM 792 O O . SER A 1 99 ? -58.581 -1.439 49.219 1.00 39.57 98 SER A O 1
ATOM 795 N N . LEU A 1 100 ? -57.505 0.450 48.711 1.00 44.70 99 LEU A N 1
ATOM 796 C CA . LEU A 1 100 ? -58.248 1.243 49.663 1.00 47.53 99 LEU A CA 1
ATOM 797 C C . LEU A 1 100 ? -59.684 1.599 49.263 1.00 45.34 99 LEU A C 1
ATOM 798 O O . LEU A 1 100 ? -60.424 2.118 50.107 1.00 41.62 99 LEU A O 1
ATOM 803 N N . HIS A 1 101 ? -60.011 1.421 47.983 1.00 43.49 100 HIS A N 1
ATOM 804 C CA . HIS A 1 101 ? -61.394 1.324 47.509 1.00 47.78 100 HIS A CA 1
ATOM 805 C C . HIS A 1 101 ? -61.984 -0.096 47.584 1.00 46.73 100 HIS A C 1
ATOM 806 O O . HIS A 1 101 ? -63.172 -0.261 47.387 1.00 54.53 100 HIS A O 1
ATOM 813 N N . GLY A 1 102 ? -61.183 -1.112 47.856 1.00 45.00 101 GLY A N 1
ATOM 814 C CA . GLY A 1 102 ? -61.658 -2.488 47.754 1.00 42.32 101 GLY A CA 1
ATOM 815 C C . GLY A 1 102 ? -61.811 -3.018 46.330 1.00 42.04 101 GLY A C 1
ATOM 816 O O . GLY A 1 102 ? -62.271 -4.145 46.149 1.00 39.57 101 GLY A O 1
ATOM 817 N N . TYR A 1 103 ? -61.427 -2.261 45.300 1.00 43.09 102 TYR A N 1
ATOM 818 C CA . TYR A 1 103 ? -61.540 -2.792 43.918 1.00 43.51 102 TYR A CA 1
ATOM 819 C C . TYR A 1 103 ? -60.806 -1.934 42.877 1.00 42.70 102 TYR A C 1
ATOM 820 O O . TYR A 1 103 ? -60.304 -0.850 43.180 1.00 46.90 102 TYR A O 1
ATOM 829 N N . PHE A 1 104 ? -60.799 -2.390 41.636 1.00 40.75 103 PHE A N 1
ATOM 830 C CA . PHE A 1 104 ? -59.992 -1.756 40.618 1.00 43.91 103 PHE A CA 1
ATOM 831 C C . PHE A 1 104 ? -60.716 -0.594 39.996 1.00 42.95 103 PHE A C 1
ATOM 832 O O . PHE A 1 104 ? -61.136 -0.659 38.827 1.00 41.85 103 PHE A O 1
ATOM 840 N N . VAL A 1 105 ? -60.791 0.493 40.765 1.00 42.52 104 VAL A N 1
ATOM 841 C CA . VAL A 1 105 ? -61.516 1.700 40.338 1.00 42.78 104 VAL A CA 1
ATOM 842 C C . VAL A 1 105 ? -61.176 2.277 38.969 1.00 43.08 104 VAL A C 1
ATOM 843 O O . VAL A 1 105 ? -61.971 2.986 38.437 1.00 51.84 104 VAL A O 1
ATOM 847 N N . PHE A 1 106 ? -60.029 2.000 38.386 1.00 45.21 105 PHE A N 1
ATOM 848 C CA . PHE A 1 106 ? -59.687 2.614 37.093 1.00 47.94 105 PHE A CA 1
ATOM 849 C C . PHE A 1 106 ? -60.251 1.867 35.908 1.00 49.89 105 PHE A C 1
ATOM 850 O O . PHE A 1 106 ? -60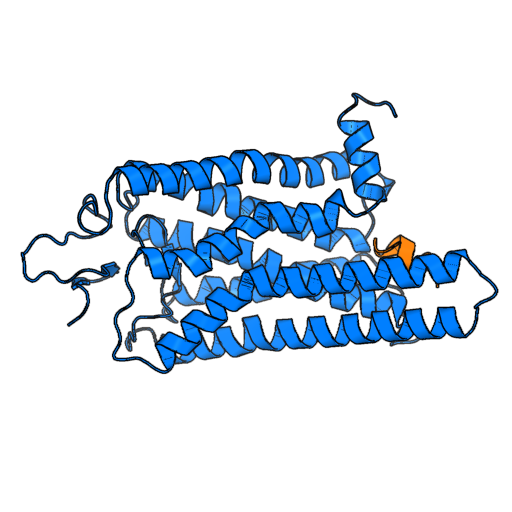.025 2.244 34.736 1.00 43.17 105 PHE A O 1
ATOM 858 N N . GLY A 1 107 ? -60.937 0.766 36.181 1.00 54.59 106 GLY A N 1
ATOM 859 C CA . GLY A 1 107 ? -61.624 0.089 35.109 1.00 61.37 106 GLY A CA 1
ATOM 860 C C . GLY A 1 107 ? -60.648 -0.558 34.158 1.00 60.22 106 GLY A C 1
ATOM 861 O O . GLY A 1 107 ? -59.445 -0.494 34.367 1.00 64.36 106 GLY A O 1
ATOM 862 N N . PRO A 1 108 ? -61.161 -1.190 33.110 1.00 62.84 107 PRO A N 1
ATOM 863 C CA . PRO A 1 108 ? -60.424 -2.062 32.167 1.00 62.54 107 PRO A CA 1
ATOM 864 C C . PRO A 1 108 ? -59.217 -1.430 31.460 1.00 58.03 107 PRO A C 1
ATOM 865 O O . PRO A 1 108 ? -58.171 -2.064 31.359 1.00 61.40 107 PRO A O 1
ATOM 869 N N . THR A 1 109 ? -59.376 -0.204 30.975 1.00 59.42 108 THR A N 1
ATOM 870 C CA . THR A 1 109 ? -58.266 0.578 30.410 1.00 63.68 108 THR A CA 1
ATOM 871 C C . THR A 1 109 ? -57.129 0.732 31.410 1.00 57.66 108 THR A C 1
ATOM 872 O O . THR A 1 109 ? -55.970 0.432 31.110 1.00 58.75 108 THR A O 1
ATOM 876 N N . GLY A 1 110 ? -57.478 1.135 32.617 1.00 54.86 109 GLY A N 1
ATOM 877 C CA . GLY A 1 110 ? -56.503 1.237 33.688 1.00 53.60 109 GLY A CA 1
ATOM 878 C C . GLY A 1 110 ? -55.851 -0.087 33.974 1.00 51.54 109 GLY A C 1
ATOM 879 O O . GLY A 1 110 ? -54.645 -0.152 34.221 1.00 55.72 109 GLY A O 1
ATOM 880 N N . CYS A 1 111 ? -56.664 -1.135 33.939 1.00 49.03 110 CYS A N 1
ATOM 881 C CA . CYS A 1 111 ? -56.195 -2.471 34.171 1.00 49.65 110 CYS A CA 1
ATOM 882 C C . CYS A 1 111 ? -55.142 -2.834 33.140 1.00 51.87 110 CYS A C 1
ATOM 883 O O . CYS A 1 111 ? -54.156 -3.463 33.506 1.00 54.03 110 CYS A O 1
ATOM 886 N N . ASN A 1 112 ? -55.321 -2.436 31.878 1.00 50.16 111 ASN A N 1
ATOM 887 C CA . ASN A 1 112 ? -54.251 -2.652 30.881 1.00 54.35 111 ASN A CA 1
ATOM 888 C C . ASN A 1 112 ? -52.988 -1.847 31.154 1.00 52.53 111 ASN A C 1
ATOM 889 O O . ASN A 1 112 ? -51.898 -2.387 31.110 1.00 55.81 111 ASN A O 1
ATOM 894 N N . LEU A 1 113 ? -53.145 -0.557 31.408 1.00 49.26 112 LEU A N 1
ATOM 895 C CA . LEU A 1 113 ? -52.030 0.279 31.814 1.00 48.50 112 LEU A CA 1
ATOM 896 C C . LEU A 1 113 ? -51.269 -0.251 33.010 1.00 44.95 112 LEU A C 1
ATOM 897 O O . LEU A 1 113 ? -50.084 -0.550 32.887 1.00 45.18 112 LEU A O 1
ATOM 902 N N . GLU A 1 114 ? -51.937 -0.369 34.155 1.00 43.29 113 GLU A N 1
ATOM 903 C CA . GLU A 1 114 ? -51.259 -0.802 35.376 1.00 45.69 113 GLU A CA 1
ATOM 904 C C . GLU A 1 114 ? -50.637 -2.173 35.193 1.00 45.46 113 GLU A C 1
ATOM 905 O O . GLU A 1 114 ? -49.572 -2.404 35.695 1.00 49.08 113 GLU A O 1
ATOM 911 N N . GLY A 1 115 ? -51.296 -3.069 34.468 1.00 46.40 114 GLY A N 1
ATOM 912 C CA . GLY A 1 115 ? -50.714 -4.367 34.103 1.00 46.94 114 GLY A CA 1
ATOM 913 C C . GLY A 1 115 ? -49.521 -4.257 33.162 1.00 47.18 114 GLY A C 1
ATOM 914 O O . GLY A 1 115 ? -48.519 -4.917 33.353 1.00 50.17 114 GLY A O 1
ATOM 915 N N . PHE A 1 116 ? -49.597 -3.412 32.158 1.00 45.11 115 PHE A N 1
ATOM 916 C CA . PHE A 1 116 ? -48.487 -3.309 31.202 1.00 52.42 115 PHE A CA 1
ATOM 917 C C . PHE A 1 116 ? -47.228 -2.754 31.873 1.00 51.26 115 PHE A C 1
ATOM 918 O O . PHE A 1 116 ? -46.122 -3.288 31.686 1.00 48.38 115 PHE A O 1
ATOM 926 N N . PHE A 1 117 ? -47.396 -1.685 32.642 1.00 51.25 116 PHE A N 1
ATOM 927 C CA . PHE A 1 117 ? -46.241 -1.006 33.247 1.00 49.56 116 PHE A CA 1
ATOM 928 C C . PHE A 1 117 ? -45.647 -1.833 34.393 1.00 50.55 116 PHE A C 1
ATOM 929 O O . PHE A 1 117 ? -44.422 -1.970 34.522 1.00 47.62 116 PHE A O 1
ATOM 937 N N . ALA A 1 118 ? -46.504 -2.472 35.171 1.00 49.49 117 ALA A N 1
ATOM 938 C CA . ALA A 1 118 ? -46.010 -3.364 36.199 1.00 49.14 117 ALA A CA 1
ATOM 939 C C . ALA A 1 118 ? -45.260 -4.591 35.631 1.00 49.67 117 ALA A C 1
ATOM 940 O O . ALA A 1 118 ? -44.320 -5.106 36.213 1.00 43.23 117 ALA A O 1
ATOM 942 N N . THR A 1 119 ? -45.722 -5.068 34.492 1.00 56.58 118 THR A N 1
ATOM 943 C CA . THR A 1 119 ? -45.202 -6.281 33.905 1.00 54.90 118 THR A CA 1
ATOM 944 C C . THR A 1 119 ? -43.921 -5.922 33.171 1.00 52.98 118 THR A C 1
ATOM 945 O O . THR A 1 119 ? -42.913 -6.635 33.277 1.00 52.81 118 THR A O 1
ATOM 949 N N . LEU A 1 120 ? -43.943 -4.800 32.457 1.00 52.37 119 LEU A N 1
ATOM 950 C CA . LEU A 1 120 ? -42.744 -4.334 31.786 1.00 52.25 119 LEU A CA 1
ATOM 951 C C . LEU A 1 120 ? -41.606 -4.186 32.805 1.00 54.39 119 LEU A C 1
ATOM 952 O O . LEU A 1 120 ? -40.526 -4.733 32.618 1.00 55.14 119 LEU A O 1
ATOM 957 N N . GLY A 1 121 ? -41.865 -3.497 33.910 1.00 53.65 120 GLY A N 1
ATOM 958 C CA . GLY A 1 121 ? -40.821 -3.260 34.908 1.00 54.36 120 GLY A CA 1
ATOM 959 C C . GLY A 1 121 ? -40.223 -4.540 35.449 1.00 54.11 120 GLY A C 1
ATOM 960 O O . GLY A 1 121 ? -39.006 -4.725 35.493 1.00 59.90 120 GLY A O 1
ATOM 961 N N . GLY A 1 122 ? -41.096 -5.448 35.836 1.00 52.99 121 GLY A N 1
ATOM 962 C CA . GLY A 1 122 ? -40.675 -6.709 36.406 1.00 54.87 121 GLY A CA 1
ATOM 963 C C . GLY A 1 122 ? -39.867 -7.543 35.453 1.00 52.92 121 GLY A C 1
ATOM 964 O O . GLY A 1 122 ? -39.035 -8.340 35.893 1.00 52.10 121 GLY A O 1
ATOM 965 N N . GLU A 1 123 ? -40.134 -7.361 34.159 1.00 51.54 122 GLU A N 1
ATOM 966 C CA . GLU A 1 123 ? -39.473 -8.111 33.097 1.00 50.53 122 GLU A CA 1
ATOM 967 C C . GLU A 1 123 ? -38.172 -7.514 32.696 1.00 46.39 122 GLU A C 1
ATOM 968 O O . GLU A 1 123 ? -37.233 -8.224 32.458 1.00 47.25 122 GLU A O 1
ATOM 974 N N . ILE A 1 124 ? -38.117 -6.199 32.624 1.00 48.23 123 ILE A N 1
ATOM 975 C CA . ILE A 1 124 ? -36.860 -5.528 32.402 1.00 45.69 123 ILE A CA 1
ATOM 976 C C . ILE A 1 124 ? -35.928 -5.898 33.553 1.00 43.62 123 ILE A C 1
ATOM 977 O O . ILE A 1 124 ? -34.776 -6.233 33.301 1.00 44.22 123 ILE A O 1
ATOM 982 N N . ALA A 1 125 ? -36.426 -5.885 34.791 1.00 39.37 124 ALA A N 1
ATOM 983 C CA . ALA A 1 125 ? -35.584 -6.263 35.932 1.00 41.07 124 ALA A CA 1
ATOM 984 C C . ALA A 1 125 ? -35.120 -7.666 35.702 1.00 42.98 124 ALA A C 1
ATOM 985 O O . ALA A 1 125 ? -33.922 -7.879 35.718 1.00 46.34 124 ALA A O 1
ATOM 987 N N . LEU A 1 126 ? -36.057 -8.593 35.445 1.00 48.93 125 LEU A N 1
ATOM 988 C CA . LEU A 1 126 ? -35.754 -10.022 35.186 1.00 56.15 125 LEU A CA 1
ATOM 989 C C . LEU A 1 126 ? -34.618 -10.225 34.170 1.00 55.04 125 LEU A C 1
ATOM 990 O O . LEU A 1 126 ? -33.615 -10.874 34.485 1.00 52.48 125 LEU A O 1
ATOM 995 N N . TRP A 1 127 ? -34.799 -9.679 32.967 1.00 51.35 126 TRP A N 1
ATOM 996 C CA . TRP A 1 127 ? -33.807 -9.786 31.912 1.00 53.47 126 TRP A CA 1
ATOM 997 C C . TRP A 1 127 ? -32.532 -9.020 32.239 1.00 54.41 126 TRP A C 1
ATOM 998 O O . TRP A 1 127 ? -31.436 -9.474 31.886 1.00 62.59 126 TRP A O 1
ATOM 1009 N N . SER A 1 128 ? -32.636 -7.901 32.944 1.00 48.27 127 SER A N 1
ATOM 1010 C CA . SER A 1 128 ? -31.427 -7.250 33.417 1.00 44.69 127 SER A CA 1
ATOM 1011 C C . SER A 1 128 ? -30.601 -8.217 34.278 1.00 47.09 127 SER A C 1
ATOM 1012 O O . SER A 1 128 ? -29.414 -8.308 34.097 1.00 53.74 127 SER A O 1
ATOM 1015 N N . LEU A 1 129 ? -31.209 -8.979 35.171 1.00 48.18 128 LEU A N 1
ATOM 1016 C CA . LEU A 1 129 ? -30.438 -9.970 35.921 1.00 51.94 128 LEU A CA 1
ATOM 1017 C C . LEU A 1 129 ? -29.831 -11.053 35.030 1.00 55.25 128 LEU A C 1
ATOM 1018 O O . LEU A 1 129 ? -28.802 -11.630 35.379 1.00 53.64 128 LEU A O 1
ATOM 1023 N N . VAL A 1 130 ? -30.467 -11.350 33.903 1.00 54.89 129 VAL A N 1
ATOM 1024 C CA . VAL A 1 130 ? -29.894 -12.300 32.961 1.00 56.73 129 VAL A CA 1
ATOM 1025 C C . VAL A 1 130 ? -28.668 -11.678 32.273 1.00 54.83 129 VAL A C 1
ATOM 1026 O O . VAL A 1 130 ? -27.546 -12.234 32.362 1.00 50.96 129 VAL A O 1
ATOM 1030 N N . VAL A 1 131 ? -28.898 -10.541 31.606 1.00 50.06 130 VAL A N 1
ATOM 1031 C CA . VAL A 1 131 ? -27.861 -9.823 30.830 1.00 49.65 130 VAL A CA 1
ATOM 1032 C C . VAL A 1 131 ? -26.620 -9.581 31.686 1.00 49.76 130 VAL A C 1
ATOM 1033 O O . VAL A 1 131 ? -25.515 -9.779 31.237 1.00 53.65 130 VAL A O 1
ATOM 1037 N N . LEU A 1 132 ? -26.816 -9.201 32.935 1.00 51.50 131 LEU A N 1
ATOM 1038 C CA . LEU A 1 132 ? -25.729 -9.076 33.887 1.00 51.00 131 LEU A CA 1
ATOM 1039 C C . LEU A 1 132 ? -24.896 -10.331 33.959 1.00 49.29 131 LEU A C 1
ATOM 1040 O O . LEU A 1 132 ? -23.696 -10.281 33.778 1.00 55.70 131 LEU A O 1
ATOM 1045 N N . ALA A 1 133 ? -25.511 -11.465 34.208 1.00 50.02 132 ALA A N 1
ATOM 1046 C CA . ALA A 1 133 ? -24.736 -12.706 34.305 1.00 49.71 132 ALA A CA 1
ATOM 1047 C C . ALA A 1 133 ? -23.985 -13.028 33.005 1.00 53.72 132 ALA A C 1
ATOM 1048 O O . ALA A 1 133 ? -22.859 -13.468 33.055 1.00 55.80 132 ALA A O 1
ATOM 1050 N N . ILE A 1 134 ? -24.612 -12.845 31.847 1.00 55.32 133 ILE A N 1
ATOM 1051 C CA . ILE A 1 134 ? -23.918 -13.017 30.562 1.00 53.22 133 ILE A CA 1
ATOM 1052 C C . ILE A 1 134 ? -22.671 -12.116 30.543 1.00 53.74 133 ILE A C 1
ATOM 1053 O O . ILE A 1 134 ? -21.562 -12.595 30.396 1.00 57.42 133 ILE A O 1
ATOM 1058 N N . GLU A 1 135 ? -22.861 -10.814 30.706 1.00 53.60 134 GLU A N 1
ATOM 1059 C CA . GLU A 1 135 ? -21.739 -9.851 30.718 1.00 51.04 134 GLU A CA 1
ATOM 1060 C C . GLU A 1 135 ? -20.596 -10.244 31.677 1.00 49.42 134 GLU A C 1
ATOM 1061 O O . GLU A 1 135 ? -19.445 -10.198 31.307 1.00 50.81 134 GLU A O 1
ATOM 1067 N N . ARG A 1 136 ? -20.920 -10.670 32.885 1.00 47.61 135 ARG A N 1
ATOM 1068 C CA . ARG A 1 136 ? -19.897 -11.154 33.830 1.00 52.27 135 ARG A CA 1
ATOM 1069 C C . ARG A 1 136 ? -19.143 -12.377 33.374 1.00 50.62 135 ARG A C 1
ATOM 1070 O O . ARG A 1 136 ? -17.953 -12.471 33.495 1.00 58.19 135 ARG A O 1
ATOM 1078 N N . TYR A 1 137 ? -19.874 -13.331 32.878 1.00 55.53 136 TYR A N 1
ATOM 1079 C CA . TYR A 1 137 ? -19.307 -14.526 32.285 1.00 60.05 136 TYR A CA 1
ATOM 1080 C C . TYR A 1 137 ? -18.367 -14.175 31.141 1.00 56.09 136 TYR A C 1
ATOM 1081 O O . TYR A 1 137 ? -17.232 -14.625 31.119 1.00 61.28 136 TYR A O 1
ATOM 1090 N N . VAL A 1 138 ? -18.850 -13.368 30.207 1.00 52.92 137 VAL A N 1
ATOM 1091 C CA . VAL A 1 138 ? -18.028 -12.882 29.098 1.00 55.92 137 VAL A CA 1
ATOM 1092 C C . VAL A 1 138 ? -16.742 -12.223 29.608 1.00 58.07 137 VAL A C 1
ATOM 1093 O O . VAL A 1 138 ? -15.666 -12.484 29.082 1.00 72.20 137 VAL A O 1
ATOM 1097 N N . VAL A 1 139 ? -16.857 -11.377 30.622 1.00 53.41 138 VAL A N 1
ATOM 1098 C CA . VAL A 1 139 ? -15.727 -10.599 31.096 1.00 49.98 138 VAL A CA 1
ATOM 1099 C C . VAL A 1 139 ? -14.727 -11.415 31.928 1.00 49.76 138 VAL A C 1
ATOM 1100 O O . VAL A 1 139 ? -13.549 -11.151 31.876 1.00 52.40 138 VAL A O 1
ATOM 1104 N N . VAL A 1 140 ? -15.183 -12.422 32.649 1.00 50.41 139 VAL A N 1
ATOM 1105 C CA . VAL A 1 140 ? -14.359 -13.104 33.641 1.00 49.46 139 VAL A CA 1
ATOM 1106 C C . VAL A 1 140 ? -13.917 -14.465 33.122 1.00 54.39 139 VAL A C 1
ATOM 1107 O O . VAL A 1 140 ? -12.752 -14.785 33.170 1.00 66.22 139 VAL A O 1
ATOM 1111 N N . CYS A 1 141 ? -14.840 -15.285 32.642 1.00 63.94 140 CYS A N 1
ATOM 1112 C CA . CYS A 1 141 ? -14.482 -16.548 31.977 1.00 59.87 140 CYS A CA 1
ATOM 1113 C C . CYS A 1 141 ? -13.819 -16.338 30.577 1.00 61.28 140 CYS A C 1
ATOM 1114 O O . CYS A 1 141 ? -13.209 -17.243 30.041 1.00 61.74 140 CYS A O 1
ATOM 1117 N N . LYS A 1 142 ? -13.923 -15.131 30.017 1.00 66.80 141 LYS A N 1
ATOM 1118 C CA . LYS A 1 142 ? -13.313 -14.753 28.732 1.00 72.26 141 LYS A CA 1
ATOM 1119 C C . LYS A 1 142 ? -13.525 -15.859 27.740 1.00 76.08 141 LYS A C 1
ATOM 1120 O O . LYS A 1 142 ? -12.594 -16.450 27.235 1.00 81.98 141 LYS A O 1
ATOM 1126 N N . PRO A 1 143 ? -14.778 -16.148 27.437 1.00 89.22 142 PRO A N 1
ATOM 1127 C CA . PRO A 1 143 ? -15.036 -17.234 26.514 1.00 87.89 142 PRO A CA 1
ATOM 1128 C C . PRO A 1 143 ? -14.678 -16.867 25.053 1.00 78.98 142 PRO A C 1
ATOM 1129 O O . PRO A 1 143 ? -14.809 -17.695 24.196 1.00 78.30 142 PRO A O 1
ATOM 1133 N N . MET A 1 144 ? -14.252 -15.637 24.789 1.00 79.59 143 MET A N 1
ATOM 1134 C CA . MET A 1 144 ? -13.864 -15.200 23.477 1.00 83.04 143 MET A CA 1
ATOM 1135 C C . MET A 1 144 ? -12.575 -14.428 23.653 1.00 97.03 143 MET A C 1
ATOM 1136 O O . MET A 1 144 ? -12.550 -13.475 24.438 1.00 118.44 143 MET A O 1
ATOM 1141 N N . SER A 1 145 ? -11.518 -14.813 22.940 1.00 97.84 144 SER A N 1
ATOM 1142 C CA . SER A 1 145 ? -10.246 -14.092 23.046 1.00 104.74 144 SER A CA 1
ATOM 1143 C C . SER A 1 145 ? -10.336 -12.782 22.272 1.00 105.05 144 SER A C 1
ATOM 1144 O O . SER A 1 145 ? -11.160 -12.647 21.354 1.00 105.60 144 SER A O 1
ATOM 1147 N N . ASN A 1 146 ? -9.488 -11.829 22.668 1.00 102.38 145 ASN A N 1
ATOM 1148 C CA . ASN A 1 146 ? -9.431 -10.483 22.083 1.00 112.41 145 ASN A CA 1
ATOM 1149 C C . ASN A 1 146 ? -10.753 -9.738 22.119 1.00 109.58 145 ASN A C 1
ATOM 1150 O O . ASN A 1 146 ? -10.972 -8.888 21.270 1.00 125.56 145 ASN A O 1
ATOM 1155 N N . PHE A 1 147 ? -11.646 -10.058 23.053 1.00 97.95 146 PHE A N 1
ATOM 1156 C CA . PHE A 1 147 ? -12.915 -9.351 23.150 1.00 86.77 146 PHE A CA 1
ATOM 1157 C C . PHE A 1 147 ? -12.801 -8.402 24.311 1.00 80.58 146 PHE A C 1
ATOM 1158 O O . PHE A 1 147 ? -12.353 -8.845 25.352 1.00 74.79 146 PHE A O 1
ATOM 1166 N N . ARG A 1 148 ? -13.212 -7.133 24.133 1.00 78.51 147 ARG A N 1
ATOM 1167 C CA . ARG A 1 148 ? -13.260 -6.109 25.209 1.00 81.25 147 ARG A CA 1
ATOM 1168 C C . ARG A 1 148 ? -14.654 -5.564 25.329 1.00 76.89 147 ARG A C 1
ATOM 1169 O O . ARG A 1 148 ? -15.180 -4.981 24.377 1.00 70.49 147 ARG A O 1
ATOM 1177 N N . PHE A 1 149 ? -15.229 -5.713 26.519 1.00 73.52 148 PHE A N 1
ATOM 1178 C CA . PHE A 1 149 ? -16.573 -5.225 26.776 1.00 68.82 148 PHE A CA 1
ATOM 1179 C C . PHE A 1 149 ? -16.580 -3.704 26.836 1.00 63.33 148 PHE A C 1
ATOM 1180 O O . PHE A 1 149 ? -15.909 -3.123 27.690 1.00 63.45 148 PHE A O 1
ATOM 1188 N N . GLY A 1 150 ? -17.408 -3.085 25.989 1.00 57.42 149 GLY A N 1
ATOM 1189 C CA . GLY A 1 150 ? -17.451 -1.627 25.809 1.00 54.70 149 GLY A CA 1
ATOM 1190 C C . GLY A 1 150 ? -18.849 -1.067 25.718 1.00 55.80 149 GLY A C 1
ATOM 1191 O O . GLY A 1 150 ? -19.798 -1.806 25.577 1.00 60.08 149 GLY A O 1
ATOM 1192 N N . GLU A 1 151 ? -18.955 0.256 25.799 1.00 59.96 150 GLU A N 1
ATOM 1193 C CA . GLU A 1 151 ? -20.233 1.013 25.805 1.00 63.50 150 GLU A CA 1
ATOM 1194 C C . GLU A 1 151 ? -21.275 0.476 24.796 1.00 66.72 150 GLU A C 1
ATOM 1195 O O . GLU A 1 151 ? -22.320 -0.023 25.213 1.00 71.54 150 GLU A O 1
ATOM 1201 N N . ASN A 1 152 ? -20.965 0.556 23.497 1.00 72.94 151 ASN A N 1
ATOM 1202 C CA . ASN A 1 152 ? -21.751 -0.057 22.413 1.00 69.65 151 ASN A CA 1
ATOM 1203 C C . ASN A 1 152 ? -22.347 -1.469 22.774 1.00 63.79 151 ASN A C 1
ATOM 1204 O O . ASN A 1 152 ? -23.511 -1.741 22.471 1.00 65.40 151 ASN A O 1
ATOM 1209 N N . HIS A 1 153 ? -21.627 -2.325 23.493 1.00 61.10 152 HIS A N 1
ATOM 1210 C CA . HIS A 1 153 ? -22.214 -3.628 23.941 1.00 67.64 152 HIS A CA 1
ATOM 1211 C C . HIS A 1 153 ? -23.194 -3.430 25.077 1.00 67.35 152 HIS A C 1
ATOM 1212 O O . HIS A 1 153 ? -24.323 -3.876 25.006 1.00 77.20 152 HIS A O 1
ATOM 1219 N N . ALA A 1 154 ? -22.763 -2.743 26.123 1.00 64.82 153 ALA A N 1
ATOM 1220 C CA . ALA A 1 154 ? -23.649 -2.428 27.241 1.00 66.97 153 ALA A CA 1
ATOM 1221 C C . ALA A 1 154 ? -25.007 -1.901 26.773 1.00 62.57 153 ALA A C 1
ATOM 1222 O O . ALA A 1 154 ? -26.036 -2.233 27.362 1.00 62.44 153 ALA A O 1
ATOM 1224 N N . ILE A 1 155 ? -24.995 -1.118 25.698 1.00 56.91 154 ILE A N 1
ATOM 1225 C CA . ILE A 1 155 ? -26.218 -0.564 25.120 1.00 58.05 154 ILE A CA 1
ATOM 1226 C C . ILE A 1 155 ? -27.082 -1.692 24.505 1.00 57.85 154 ILE A C 1
ATOM 1227 O O . ILE A 1 155 ? -28.289 -1.795 24.779 1.00 56.10 154 ILE A O 1
ATOM 1232 N N . MET A 1 156 ? -26.487 -2.556 23.704 1.00 57.41 155 MET A N 1
ATOM 1233 C CA . MET A 1 156 ? -27.263 -3.673 23.208 1.00 64.79 155 MET A CA 1
ATOM 1234 C C . MET A 1 156 ? -27.849 -4.468 24.364 1.00 61.46 155 MET A C 1
ATOM 1235 O O . MET A 1 156 ? -29.005 -4.863 24.297 1.00 68.94 155 MET A O 1
ATOM 1240 N N . GLY A 1 157 ? -27.065 -4.679 25.420 1.00 56.78 156 GLY A N 1
ATOM 1241 C CA . GLY A 1 157 ? -27.514 -5.439 26.602 1.00 57.44 156 GLY A CA 1
ATOM 1242 C C . GLY A 1 157 ? -28.799 -4.877 27.173 1.00 58.01 156 GLY A C 1
ATOM 1243 O O . GLY A 1 157 ? -29.781 -5.606 27.381 1.00 57.26 156 GLY A O 1
ATOM 1244 N N . VAL A 1 158 ? -28.800 -3.561 27.358 1.00 51.09 157 VAL A N 1
ATOM 1245 C CA . VAL A 1 158 ? -29.962 -2.855 27.849 1.00 50.03 157 VAL A CA 1
ATOM 1246 C C . VAL A 1 158 ? -31.120 -3.015 26.897 1.00 52.90 157 VAL A C 1
ATOM 1247 O O . VAL A 1 158 ? -32.206 -3.384 27.332 1.00 59.53 157 VAL A O 1
ATOM 1251 N N . ALA A 1 159 ? -30.892 -2.751 25.612 1.00 52.24 158 ALA A N 1
ATOM 1252 C CA . ALA A 1 159 ? -31.974 -2.780 24.612 1.00 52.61 158 ALA A CA 1
ATOM 1253 C C . ALA A 1 159 ? -32.610 -4.160 24.467 1.00 53.55 158 ALA A C 1
ATOM 1254 O O . ALA A 1 159 ? -33.810 -4.332 24.224 1.00 55.16 158 ALA A O 1
ATOM 1256 N N . PHE A 1 160 ? -31.776 -5.160 24.606 1.00 53.28 159 PHE A N 1
ATOM 1257 C CA . PHE A 1 160 ? -32.251 -6.511 24.601 1.00 52.85 159 PHE A CA 1
ATOM 1258 C C . PHE A 1 160 ? -33.195 -6.744 25.795 1.00 53.32 159 PHE A C 1
ATOM 1259 O O . PHE A 1 160 ? -34.147 -7.484 25.660 1.00 55.68 159 PHE A O 1
ATOM 1267 N N . THR A 1 161 ? -32.960 -6.120 26.950 1.00 52.16 160 THR A N 1
ATOM 1268 C CA . THR A 1 161 ? -33.911 -6.302 28.067 1.00 54.30 160 THR A CA 1
ATOM 1269 C C . THR A 1 161 ? -35.267 -5.685 27.723 1.00 54.61 160 THR A C 1
ATOM 1270 O O . THR A 1 161 ? -36.295 -6.271 28.037 1.00 58.30 160 THR A O 1
ATOM 1274 N N . TRP A 1 162 ? -35.255 -4.538 27.048 1.00 56.80 161 TRP A N 1
ATOM 1275 C CA . TRP A 1 162 ? -36.485 -3.841 26.659 1.00 59.20 161 TRP A CA 1
ATOM 1276 C C . TRP A 1 162 ? -37.253 -4.569 25.559 1.00 59.25 161 TRP A C 1
ATOM 1277 O O . TRP A 1 162 ? -38.487 -4.577 25.543 1.00 60.92 161 TRP A O 1
ATOM 1288 N N . VAL A 1 163 ? -36.521 -5.162 24.631 1.00 58.31 162 VAL A N 1
ATOM 1289 C CA . VAL A 1 163 ? -37.135 -5.985 23.611 1.00 54.22 162 VAL A CA 1
ATOM 1290 C C . VAL A 1 163 ? -37.784 -7.202 24.276 1.00 56.22 162 VAL A C 1
ATOM 1291 O O . VAL A 1 163 ? -38.966 -7.387 24.165 1.00 65.24 162 VAL A O 1
ATOM 1295 N N . MET A 1 164 ? -37.039 -8.010 24.997 1.00 55.69 163 MET A N 1
ATOM 1296 C CA . MET A 1 164 ? -37.655 -9.144 25.674 1.00 60.94 163 MET A CA 1
ATOM 1297 C C . MET A 1 164 ? -38.851 -8.789 26.577 1.00 66.00 163 MET A C 1
ATOM 1298 O O . MET A 1 164 ? -39.809 -9.566 26.672 1.00 65.58 163 MET A O 1
ATOM 1303 N N . ALA A 1 165 ? -38.796 -7.645 27.258 1.00 68.45 164 ALA A N 1
ATOM 1304 C CA . ALA A 1 165 ? -39.859 -7.293 28.211 1.00 66.41 164 ALA A CA 1
ATOM 1305 C C . ALA A 1 165 ? -41.101 -6.880 27.438 1.00 60.19 164 ALA A C 1
ATOM 1306 O O . ALA A 1 165 ? -42.180 -7.303 27.785 1.00 65.51 164 ALA A O 1
ATOM 1308 N N . LEU A 1 166 ? -40.951 -6.108 26.366 1.00 54.72 165 LEU A N 1
ATOM 1309 C CA . LEU A 1 166 ? -42.064 -5.892 25.409 1.00 52.07 165 LEU A CA 1
ATOM 1310 C C . LEU A 1 166 ? -42.622 -7.209 24.814 1.00 52.77 165 LEU A C 1
ATOM 1311 O O . LEU A 1 166 ? -43.822 -7.384 24.692 1.00 54.84 165 LEU A O 1
ATOM 1316 N N . ALA A 1 167 ? -41.757 -8.164 24.506 1.00 54.85 166 ALA A N 1
ATOM 1317 C CA . ALA A 1 167 ? -42.206 -9.474 24.028 1.00 56.30 166 ALA A CA 1
ATOM 1318 C C . ALA A 1 167 ? -43.111 -10.224 25.008 1.00 57.05 166 ALA A C 1
ATOM 1319 O O . ALA A 1 167 ? -43.705 -11.235 24.655 1.00 60.62 166 ALA A O 1
ATOM 1321 N N . CYS A 1 168 ? -43.167 -9.772 26.251 1.00 59.38 167 CYS A N 1
ATOM 1322 C CA . CYS A 1 168 ? -44.028 -10.372 27.237 1.00 58.17 167 CYS A CA 1
ATOM 1323 C C . CYS A 1 168 ? -45.242 -9.468 27.525 1.00 57.45 167 CYS A C 1
ATOM 1324 O O . CYS A 1 168 ? -46.379 -9.916 27.479 1.00 59.97 167 CYS A O 1
ATOM 1327 N N . ALA A 1 169 ? -45.003 -8.193 27.763 1.00 55.84 168 ALA A N 1
ATOM 1328 C CA . ALA A 1 169 ? -46.057 -7.244 28.122 1.00 57.94 168 ALA A CA 1
ATOM 1329 C C . ALA A 1 169 ? -46.983 -6.747 26.986 1.00 56.95 168 ALA A C 1
ATOM 1330 O O . ALA A 1 169 ? -48.173 -6.454 27.231 1.00 54.41 168 ALA A O 1
ATOM 1332 N N . ALA A 1 170 ? -46.438 -6.583 25.779 1.00 56.16 169 ALA A N 1
ATOM 1333 C CA . ALA A 1 170 ? -47.240 -6.110 24.615 1.00 55.79 169 ALA A CA 1
ATOM 1334 C C . ALA A 1 170 ? -48.325 -7.087 24.104 1.00 55.00 169 ALA A C 1
ATOM 1335 O O . ALA A 1 170 ? -49.457 -6.683 23.898 1.00 57.67 169 ALA A O 1
ATOM 1337 N N . PRO A 1 171 ? -47.994 -8.362 23.894 1.00 53.17 170 PRO A N 1
ATOM 1338 C CA . PRO A 1 171 ? -49.004 -9.271 23.345 1.00 55.41 170 PRO A CA 1
ATOM 1339 C C . PRO A 1 171 ? -50.393 -9.261 24.026 1.00 56.51 170 PRO A C 1
ATOM 1340 O O . PRO A 1 171 ? -51.375 -9.239 23.329 1.00 54.37 170 PRO A O 1
ATOM 1344 N N . PRO A 1 172 ? -50.479 -9.274 25.376 1.00 58.56 171 PRO A N 1
ATOM 1345 C CA . PRO A 1 172 ? -51.799 -9.208 26.038 1.00 53.97 171 PRO A CA 1
ATOM 1346 C C . PRO A 1 172 ? -52.538 -7.909 25.842 1.00 54.57 171 PRO A C 1
ATOM 1347 O O . PRO A 1 172 ? -53.713 -7.839 26.136 1.00 61.85 171 PRO A O 1
ATOM 1351 N N . LEU A 1 173 ? -51.859 -6.876 25.381 1.00 50.94 172 LEU A N 1
ATOM 1352 C CA . LEU A 1 173 ? -52.553 -5.724 24.856 1.00 52.34 172 LEU A CA 1
ATOM 1353 C C . LEU A 1 173 ? -53.140 -5.945 23.477 1.00 53.50 172 LEU A C 1
ATOM 1354 O O . LEU A 1 173 ? -53.792 -5.059 22.968 1.00 58.52 172 LEU A O 1
ATOM 1359 N N . VAL A 1 174 ? -52.880 -7.059 22.823 1.00 54.69 173 VAL A N 1
ATOM 1360 C CA . VAL A 1 174 ? -53.358 -7.230 21.440 1.00 55.63 173 VAL A CA 1
ATOM 1361 C C . VAL A 1 174 ? -53.826 -8.662 21.099 1.00 58.14 173 VAL A C 1
ATOM 1362 O O . VAL A 1 174 ? -53.836 -9.024 19.934 1.00 56.18 173 VAL A O 1
ATOM 1366 N N . GLY A 1 175 ? -54.205 -9.466 22.103 1.00 54.55 174 GLY A N 1
ATOM 1367 C CA . GLY A 1 175 ? -54.939 -10.685 21.856 1.00 54.08 174 GLY A CA 1
ATOM 1368 C C . GLY A 1 175 ? -54.313 -11.958 22.300 1.00 62.24 174 GLY A C 1
ATOM 1369 O O . GLY A 1 175 ? -55.006 -13.007 22.361 1.00 64.92 174 GLY A O 1
ATOM 1370 N N . TRP A 1 176 ? -53.013 -11.907 22.590 1.00 61.45 175 TRP A N 1
ATOM 1371 C CA . TRP A 1 176 ? -52.348 -13.096 23.084 1.00 58.86 175 TRP A CA 1
ATOM 1372 C C . TRP A 1 176 ? -52.177 -12.948 24.600 1.00 57.62 175 TRP A C 1
ATOM 1373 O O . TRP A 1 176 ? -51.474 -12.070 25.093 1.00 60.12 175 TRP A O 1
ATOM 1384 N N . SER A 1 177 ? -52.884 -13.819 25.308 1.00 53.69 176 SER A N 1
ATOM 1385 C CA . SER A 1 177 ? -53.307 -13.625 26.683 1.00 54.19 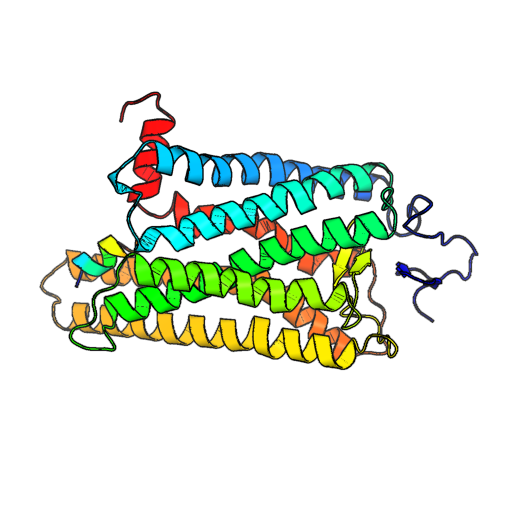176 SER A CA 1
ATOM 1386 C C . SER A 1 177 ? -54.035 -12.292 26.883 1.00 55.04 176 SER A C 1
ATOM 1387 O O . SER A 1 177 ? -54.539 -11.722 25.914 1.00 48.75 176 SER A O 1
ATOM 1390 N N . ARG A 1 178 ? -54.146 -11.822 28.130 1.00 56.32 177 ARG A N 1
ATOM 1391 C CA . ARG A 1 178 ? -54.798 -10.521 28.421 1.00 52.49 177 ARG A CA 1
ATOM 1392 C C . ARG A 1 178 ? -54.485 -10.093 29.854 1.00 52.77 177 ARG A C 1
ATOM 1393 O O . ARG A 1 178 ? -54.092 -10.920 30.692 1.00 51.58 177 ARG A O 1
ATOM 1401 N N . TYR A 1 179 ? -54.695 -8.815 30.130 1.00 48.34 178 TYR A N 1
ATOM 1402 C CA . TYR A 1 179 ? -54.594 -8.282 31.486 1.00 50.03 178 TYR A CA 1
ATOM 1403 C C . TYR A 1 179 ? -55.958 -8.349 32.144 1.00 43.52 178 TYR A C 1
ATOM 1404 O O . TYR A 1 179 ? -56.900 -7.958 31.559 1.00 51.93 178 TYR A O 1
ATOM 1413 N N . ILE A 1 180 ? -56.065 -8.819 33.362 1.00 41.39 179 ILE A N 1
ATOM 1414 C CA . ILE A 1 180 ? -57.319 -8.757 34.106 1.00 46.46 179 ILE A CA 1
ATOM 1415 C C . ILE A 1 180 ? -56.927 -8.606 35.556 1.00 45.31 179 ILE A C 1
ATOM 1416 O O . ILE A 1 180 ? -55.815 -8.935 35.896 1.00 51.62 179 ILE A O 1
ATOM 1421 N N . PRO A 1 181 ? -57.849 -8.206 36.429 1.00 42.89 180 PRO A N 1
ATOM 1422 C CA . PRO A 1 181 ? -57.506 -8.193 37.839 1.00 42.01 180 PRO A CA 1
ATOM 1423 C C . PRO A 1 181 ? -57.192 -9.564 38.420 1.00 42.17 180 PRO A C 1
ATOM 1424 O O . PRO A 1 181 ? -57.885 -10.527 38.152 1.00 40.40 180 PRO A O 1
ATOM 1428 N N . GLU A 1 182 ? -56.155 -9.652 39.237 1.00 48.76 181 GLU A N 1
ATOM 1429 C CA . GLU A 1 182 ? -55.817 -10.925 39.867 1.00 50.53 181 GLU A CA 1
ATOM 1430 C C . GLU A 1 182 ? -56.106 -10.841 41.359 1.00 42.59 181 GLU A C 1
ATOM 1431 O O . GLU A 1 182 ? -56.312 -9.778 41.887 1.00 38.92 181 GLU A O 1
ATOM 1437 N N . GLY A 1 183 ? -56.162 -11.992 42.003 1.00 44.02 182 GLY A N 1
ATOM 1438 C CA . GLY A 1 183 ? -56.240 -12.114 43.453 1.00 45.21 182 GLY A CA 1
ATOM 1439 C C . GLY A 1 183 ? -57.393 -11.397 44.094 1.00 46.78 182 GLY A C 1
ATOM 1440 O O . GLY A 1 183 ? -58.541 -11.765 43.896 1.00 49.02 182 GLY A O 1
ATOM 1441 N N . MET A 1 184 ? -57.070 -10.353 44.850 1.00 48.32 183 MET A N 1
ATOM 1442 C CA . MET A 1 184 ? -58.056 -9.506 45.493 1.00 46.81 183 MET A CA 1
ATOM 1443 C C . MET A 1 184 ? -58.621 -8.479 44.550 1.00 43.37 183 MET A C 1
ATOM 1444 O O . MET A 1 184 ? -59.423 -7.662 44.950 1.00 41.85 183 MET A O 1
ATOM 1449 N N . GLN A 1 185 ? -58.187 -8.513 43.296 1.00 46.71 184 GLN A N 1
ATOM 1450 C CA . GLN A 1 185 ? -58.796 -7.751 42.209 1.00 49.07 184 GLN A CA 1
ATOM 1451 C C . GLN A 1 185 ? -58.439 -6.278 42.251 1.00 49.77 184 GLN A C 1
ATOM 1452 O O . GLN A 1 185 ? -59.059 -5.463 41.577 1.00 48.42 184 GLN A O 1
ATOM 1458 N N . CYS A 1 186 ? -57.437 -5.945 43.061 1.00 52.20 185 CYS A N 1
ATOM 1459 C CA . CYS A 1 186 ? -56.961 -4.580 43.206 1.00 52.50 185 CYS A CA 1
ATOM 1460 C C . CYS A 1 186 ? -55.775 -4.324 42.341 1.00 50.55 185 CYS A C 1
ATOM 1461 O O . CYS A 1 186 ? -55.355 -3.179 42.240 1.00 49.77 185 CYS A O 1
ATOM 1464 N N . SER A 1 187 ? -55.244 -5.373 41.711 1.00 48.18 186 SER A N 1
ATOM 1465 C CA . SER A 1 187 ? -54.222 -5.212 40.704 1.00 50.63 186 SER A CA 1
ATOM 1466 C C . SER A 1 187 ? -54.427 -6.149 39.540 1.00 52.85 186 SER A C 1
ATOM 1467 O O . SER A 1 187 ? -55.066 -7.192 39.657 1.00 54.72 186 SER A O 1
ATOM 1470 N N . CYS A 1 188 ? -53.742 -5.803 38.464 1.00 53.00 187 CYS A N 1
ATOM 1471 C CA . CYS A 1 188 ? -53.875 -6.427 37.193 1.00 52.49 187 CYS A CA 1
ATOM 1472 C C . CYS A 1 188 ? -52.566 -7.019 36.683 1.00 51.81 187 CYS A C 1
ATOM 1473 O O . CYS A 1 188 ? -51.502 -6.387 36.710 1.00 60.47 187 CYS A O 1
ATOM 1476 N N . GLY A 1 189 ? -52.672 -8.242 36.189 1.00 49.97 188 GLY A N 1
ATOM 1477 C CA . GLY A 1 189 ? -51.599 -8.900 35.462 1.00 52.01 188 GLY A CA 1
ATOM 1478 C C . GLY A 1 189 ? -52.054 -9.856 34.372 1.00 48.15 188 GLY A C 1
ATOM 1479 O O . GLY A 1 189 ? -53.195 -9.962 34.078 1.00 48.01 188 GLY A O 1
ATOM 1480 N N . ILE A 1 190 ? -51.107 -10.564 33.796 1.00 56.41 189 ILE A N 1
ATOM 1481 C CA . ILE A 1 190 ? -51.347 -11.561 32.755 1.00 61.31 189 ILE A CA 1
ATOM 1482 C C . ILE A 1 190 ? -52.282 -12.640 33.249 1.00 60.88 189 ILE A C 1
ATOM 1483 O O . ILE A 1 190 ? -52.141 -13.103 34.388 1.00 53.40 189 ILE A O 1
ATOM 1488 N N . ASP A 1 191 ? -53.215 -13.021 32.358 1.00 64.18 190 ASP A N 1
ATOM 1489 C CA . ASP A 1 191 ? -54.123 -14.126 32.593 1.00 61.37 190 ASP A CA 1
ATOM 1490 C C . ASP A 1 191 ? -53.425 -15.426 32.230 1.00 62.51 190 ASP A C 1
ATOM 1491 O O . ASP A 1 191 ? -53.230 -15.796 31.050 1.00 62.87 190 ASP A O 1
ATOM 1496 N N . TYR A 1 192 ? -52.996 -16.093 33.281 1.00 60.95 191 TYR A N 1
ATOM 1497 C CA . TYR A 1 192 ? -52.238 -17.301 33.126 1.00 57.28 191 TYR A CA 1
ATOM 1498 C C . TYR A 1 192 ? -52.945 -18.419 33.829 1.00 55.83 191 TYR A C 1
ATOM 1499 O O . TYR A 1 192 ? -52.352 -19.458 34.004 1.00 62.93 191 TYR A O 1
ATOM 1508 N N . TYR A 1 193 ? -54.184 -18.207 34.257 1.00 57.16 192 TYR A N 1
ATOM 1509 C CA . TYR A 1 193 ? -54.874 -19.193 35.104 1.00 63.19 192 TYR A CA 1
ATOM 1510 C C . TYR A 1 193 ? -56.267 -19.597 34.565 1.00 63.82 192 TYR A C 1
ATOM 1511 O O . TYR A 1 193 ? -56.715 -20.708 34.795 1.00 70.66 192 TYR A O 1
ATOM 1520 N N . THR A 1 194 ? -56.921 -18.689 33.853 1.00 65.48 193 THR A N 1
ATOM 1521 C CA . THR A 1 194 ? -58.151 -18.931 33.091 1.00 65.40 193 THR A CA 1
ATOM 1522 C C . THR A 1 194 ? -57.809 -19.417 31.683 1.00 69.87 193 THR A C 1
ATOM 1523 O O . THR A 1 194 ? -56.998 -18.769 30.972 1.00 67.95 193 THR A O 1
ATOM 1527 N N . PRO A 1 195 ? -58.432 -20.541 31.252 1.00 76.03 194 PRO A N 1
ATOM 1528 C CA . PRO A 1 195 ? -58.298 -20.922 29.818 1.00 71.83 194 PRO A CA 1
ATOM 1529 C C . PRO A 1 195 ? -59.265 -20.080 29.070 1.00 71.28 194 PRO A C 1
ATOM 1530 O O . PRO A 1 195 ? -60.453 -20.110 29.385 1.00 99.75 194 PRO A O 1
ATOM 1534 N N . HIS A 1 196 ? -58.766 -19.271 28.154 1.00 63.99 195 HIS A N 1
ATOM 1535 C CA . HIS A 1 196 ? -59.596 -18.268 27.520 1.00 63.63 195 HIS A CA 1
ATOM 1536 C C . HIS A 1 196 ? -59.201 -18.321 26.050 1.00 66.54 195 HIS A C 1
ATOM 1537 O O . HIS A 1 196 ? -58.336 -17.584 25.581 1.00 67.86 195 HIS A O 1
ATOM 1544 N N . GLU A 1 197 ? -59.857 -19.264 25.364 1.00 68.31 196 GLU A N 1
ATOM 1545 C CA . GLU A 1 197 ? -59.598 -19.651 23.973 1.00 76.07 196 GLU A CA 1
ATOM 1546 C C . GLU A 1 197 ? -59.551 -18.441 23.009 1.00 73.67 196 GLU A C 1
ATOM 1547 O O . GLU A 1 197 ? -58.790 -18.451 22.041 1.00 78.74 196 GLU A O 1
ATOM 1553 N N . GLU A 1 198 ? -60.321 -17.387 23.275 1.00 69.27 197 GLU A N 1
ATOM 1554 C CA . GLU A 1 198 ? -60.404 -16.284 22.318 1.00 73.65 197 GLU A CA 1
ATOM 1555 C C . GLU A 1 198 ? -59.104 -15.513 22.310 1.00 68.89 197 GLU A C 1
ATOM 1556 O O . GLU A 1 198 ? -58.865 -14.817 21.363 1.00 66.82 197 GLU A O 1
ATOM 1562 N N . THR A 1 199 ? -58.283 -15.635 23.367 1.00 73.22 198 THR A N 1
ATOM 1563 C CA . THR A 1 199 ? -56.922 -15.026 23.459 1.00 69.34 198 THR A CA 1
ATOM 1564 C C . THR A 1 199 ? -55.743 -16.017 23.582 1.00 68.03 198 THR A C 1
ATOM 1565 O O . THR A 1 199 ? -54.592 -15.589 23.643 1.00 66.87 198 THR A O 1
ATOM 1569 N N . ASN A 1 200 ? -56.032 -17.315 23.629 1.00 61.36 199 ASN A N 1
ATOM 1570 C CA . ASN A 1 200 ? -55.018 -18.359 23.587 1.00 67.36 199 ASN A CA 1
ATOM 1571 C C . ASN A 1 200 ? -54.066 -18.307 24.722 1.00 65.97 199 ASN A C 1
ATOM 1572 O O . ASN A 1 200 ? -52.858 -18.430 24.541 1.00 66.26 199 ASN A O 1
ATOM 1577 N N . ASN A 1 201 ? -54.632 -18.146 25.900 1.00 66.13 200 ASN A N 1
ATOM 1578 C CA . ASN A 1 201 ? -53.865 -18.179 27.131 1.00 66.92 200 ASN A CA 1
ATOM 1579 C C . ASN A 1 201 ? -52.969 -19.422 27.233 1.00 63.61 200 ASN A C 1
ATOM 1580 O O . ASN A 1 201 ? -51.806 -19.314 27.559 1.00 79.72 200 ASN A O 1
ATOM 1585 N N . GLU A 1 202 ? -53.531 -20.577 26.914 1.00 75.10 201 GLU A N 1
ATOM 1586 C CA . GLU A 1 202 ? -52.861 -21.889 26.888 1.00 81.38 201 GLU A CA 1
ATOM 1587 C C . GLU A 1 202 ? -51.394 -21.787 26.471 1.00 81.13 201 GLU A C 1
ATOM 1588 O O . GLU A 1 202 ? -50.478 -22.136 27.238 1.00 81.13 201 GLU A O 1
ATOM 1594 N N . SER A 1 203 ? -51.211 -21.249 25.265 1.00 71.54 202 SER A N 1
ATOM 1595 C CA . SER A 1 203 ? -49.934 -21.220 24.579 1.00 63.21 202 SER A CA 1
ATOM 1596 C C . SER A 1 203 ? -49.051 -20.071 25.063 1.00 69.62 202 SER A C 1
ATOM 1597 O O . SER A 1 203 ? -47.827 -20.176 25.052 1.00 80.14 202 SER A O 1
ATOM 1600 N N . PHE A 1 204 ? -49.661 -18.958 25.457 1.00 68.40 203 PHE A N 1
ATOM 1601 C CA . PHE A 1 204 ? -48.902 -17.852 26.026 1.00 61.60 203 PHE A CA 1
ATOM 1602 C C . PHE A 1 204 ? -48.173 -18.289 27.276 1.00 55.64 203 PHE A C 1
ATOM 1603 O O . PHE A 1 204 ? -47.014 -17.988 27.434 1.00 57.14 203 PHE A O 1
ATOM 1611 N N . VAL A 1 205 ? -48.860 -19.030 28.128 1.00 55.09 204 VAL A N 1
ATOM 1612 C CA . VAL A 1 205 ? -48.337 -19.429 29.432 1.00 60.64 204 VAL A CA 1
ATOM 1613 C C . VAL A 1 205 ? -47.163 -20.386 29.226 1.00 64.85 204 VAL A C 1
ATOM 1614 O O . VAL A 1 205 ? -46.242 -20.457 30.060 1.00 65.86 204 VAL A O 1
ATOM 1618 N N . ILE A 1 206 ? -47.219 -21.147 28.131 1.00 63.45 205 ILE A N 1
ATOM 1619 C CA . ILE A 1 206 ? -46.112 -22.021 27.738 1.00 59.51 205 ILE A CA 1
ATOM 1620 C C . ILE A 1 206 ? -44.962 -21.173 27.233 1.00 53.09 205 ILE A C 1
ATOM 1621 O O . ILE A 1 206 ? -43.814 -21.391 27.610 1.00 53.61 205 ILE A O 1
ATOM 1626 N N . TYR A 1 207 ? -45.276 -20.213 26.383 1.00 47.88 206 TYR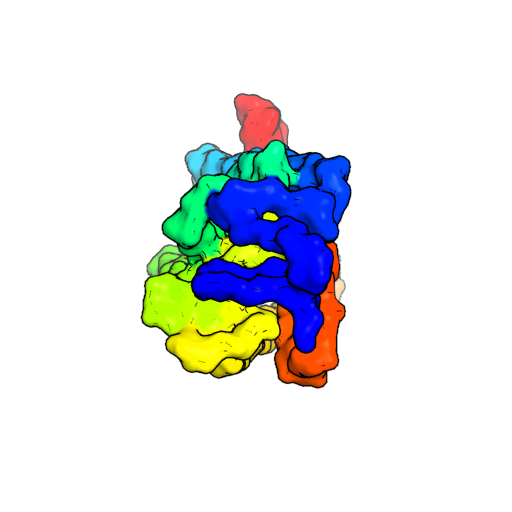 A N 1
ATOM 1627 C CA . TYR A 1 207 ? -44.256 -19.320 25.872 1.00 51.11 206 TYR A CA 1
ATOM 1628 C C . TYR A 1 207 ? -43.556 -18.608 27.000 1.00 54.02 206 TYR A C 1
ATOM 1629 O O . TYR A 1 207 ? -42.343 -18.666 27.084 1.00 60.24 206 TYR A O 1
ATOM 1638 N N . MET A 1 208 ? -44.330 -17.991 27.885 1.00 60.37 207 MET A N 1
ATOM 1639 C CA . MET A 1 208 ? -43.818 -17.437 29.158 1.00 58.39 207 MET A CA 1
ATOM 1640 C C . MET A 1 208 ? -42.983 -18.404 29.946 1.00 49.51 207 MET A C 1
ATOM 1641 O O . MET A 1 208 ? -41.875 -18.055 30.329 1.00 50.45 207 MET A O 1
ATOM 1646 N N . PHE A 1 209 ? -43.506 -19.591 30.217 1.00 45.73 208 PHE A N 1
ATOM 1647 C CA . PHE A 1 209 ? -42.772 -20.549 31.038 1.00 48.94 208 PHE A CA 1
ATOM 1648 C C . PHE A 1 209 ? -41.438 -20.923 30.441 1.00 55.98 208 PHE A C 1
ATOM 1649 O O . PHE A 1 209 ? -40.463 -21.063 31.162 1.00 58.92 208 PHE A O 1
ATOM 1657 N N . VAL A 1 210 ? -41.406 -21.106 29.126 1.00 61.82 209 VAL A N 1
ATOM 1658 C CA . VAL A 1 210 ? -40.197 -21.542 28.442 1.00 61.91 209 VAL A CA 1
ATOM 1659 C C . VAL A 1 210 ? -39.291 -20.347 28.288 1.00 59.16 209 VAL A C 1
ATOM 1660 O O . VAL A 1 210 ? -38.256 -20.295 28.931 1.00 68.14 209 VAL A O 1
ATOM 1664 N N . VAL A 1 211 ? -39.714 -19.383 27.475 1.00 53.01 210 VAL A N 1
ATOM 1665 C CA . VAL A 1 211 ? -38.882 -18.231 27.097 1.00 53.20 210 VAL A CA 1
ATOM 1666 C C . VAL A 1 211 ? -38.514 -17.278 28.244 1.00 57.71 210 VAL A C 1
ATOM 1667 O O . VAL A 1 211 ? -37.431 -16.709 28.218 1.00 65.02 210 VAL A O 1
ATOM 1671 N N . HIS A 1 212 ? -39.406 -17.071 29.215 1.00 56.39 211 HIS A N 1
ATOM 1672 C CA . HIS A 1 212 ? -39.216 -16.057 30.255 1.00 52.44 211 HIS A CA 1
ATOM 1673 C C . HIS A 1 212 ? -38.973 -16.573 31.684 1.00 51.19 211 HIS A C 1
ATOM 1674 O O . HIS A 1 212 ? -38.816 -15.778 32.626 1.00 54.24 211 HIS A O 1
ATOM 1681 N N . PHE A 1 213 ? -38.949 -17.885 31.861 1.00 52.58 212 PHE A N 1
ATOM 1682 C CA . PHE A 1 213 ? -38.421 -18.492 33.107 1.00 60.73 212 PHE A CA 1
ATOM 1683 C C . PHE A 1 213 ? -37.278 -19.510 32.817 1.00 64.95 212 PHE A C 1
ATOM 1684 O O . PHE A 1 213 ? -36.174 -19.340 33.330 1.00 66.57 212 PHE A O 1
ATOM 1692 N N . ILE A 1 214 ? -37.526 -20.520 31.969 1.00 66.90 213 ILE A N 1
ATOM 1693 C CA . ILE A 1 214 ? -36.541 -21.601 31.723 1.00 65.59 213 ILE A CA 1
ATOM 1694 C C . ILE A 1 214 ? -35.231 -21.060 31.072 1.00 59.40 213 ILE A C 1
ATOM 1695 O O . ILE A 1 214 ? -34.118 -21.263 31.632 1.00 54.75 213 ILE A O 1
ATOM 1700 N N . ILE A 1 215 ? -35.359 -20.337 29.958 1.00 48.79 214 ILE A N 1
ATOM 1701 C CA . ILE A 1 215 ? -34.185 -19.757 29.325 1.00 47.33 214 ILE A CA 1
ATOM 1702 C C . ILE A 1 215 ? -33.452 -18.930 30.399 1.00 51.07 214 ILE A C 1
ATOM 1703 O O . ILE A 1 215 ? -32.325 -19.280 30.727 1.00 59.87 214 ILE A O 1
ATOM 1708 N N . PRO A 1 216 ? -34.096 -17.884 30.996 1.00 58.66 215 PRO A N 1
ATOM 1709 C CA . PRO A 1 216 ? -33.409 -17.152 32.067 1.00 56.32 215 PRO A CA 1
ATOM 1710 C C . PRO A 1 216 ? -32.736 -18.014 33.102 1.00 52.41 215 PRO A C 1
ATOM 1711 O O . PRO A 1 216 ? -31.572 -17.784 33.431 1.00 58.63 215 PRO A O 1
ATOM 1715 N N . LEU A 1 217 ? -33.425 -19.038 33.559 1.00 54.45 216 LEU A N 1
ATOM 1716 C CA . LEU A 1 217 ? -32.870 -19.890 34.592 1.00 58.89 216 LEU A CA 1
ATOM 1717 C C . LEU A 1 217 ? -31.628 -20.628 34.140 1.00 61.58 216 LEU A C 1
ATOM 1718 O O . LEU A 1 217 ? -30.677 -20.764 34.903 1.00 61.66 216 LEU A O 1
ATOM 1723 N N . ILE A 1 218 ? -31.653 -21.117 32.905 1.00 60.90 217 ILE A N 1
ATOM 1724 C CA . ILE A 1 218 ? -30.513 -21.844 32.341 1.00 60.67 217 ILE A CA 1
ATOM 1725 C C . ILE A 1 218 ? -29.325 -20.883 32.089 1.00 58.25 217 ILE A C 1
ATOM 1726 O O . ILE A 1 218 ? -28.183 -21.143 32.533 1.00 52.44 217 ILE A O 1
ATOM 1731 N N . VAL A 1 219 ? -29.595 -19.775 31.402 1.00 48.37 218 VAL A N 1
ATOM 1732 C CA . VAL A 1 219 ? -28.554 -18.759 31.188 1.00 48.34 218 VAL A CA 1
ATOM 1733 C C . VAL A 1 219 ? -27.877 -18.277 32.487 1.00 48.48 218 VAL A C 1
ATOM 1734 O O . VAL A 1 219 ? -26.641 -18.348 32.604 1.00 44.70 218 VAL A O 1
ATOM 1738 N N . ILE A 1 220 ? -28.667 -17.848 33.467 1.00 49.02 219 ILE A N 1
ATOM 1739 C CA . ILE A 1 220 ? -28.109 -17.551 34.816 1.00 52.91 219 ILE A CA 1
ATOM 1740 C C . ILE A 1 220 ? -27.282 -18.689 35.443 1.00 51.11 219 ILE A C 1
ATOM 1741 O O . ILE A 1 220 ? -26.225 -18.425 35.980 1.00 56.98 219 ILE A O 1
ATOM 1746 N N . PHE A 1 221 ? -27.758 -19.923 35.394 1.00 53.11 220 PHE A N 1
ATOM 1747 C CA . PHE A 1 221 ? -27.041 -21.037 36.046 1.00 57.80 220 PHE A CA 1
ATOM 1748 C C . PHE A 1 221 ? -25.734 -21.378 35.336 1.00 55.22 220 PHE A C 1
ATOM 1749 O O . PHE A 1 221 ? -24.709 -21.636 35.987 1.00 49.94 220 PHE A O 1
ATOM 1757 N N . PHE A 1 222 ? -25.767 -21.346 34.009 1.00 52.37 221 PHE A N 1
ATOM 1758 C CA . PHE A 1 222 ? -24.588 -21.656 33.232 1.00 52.45 221 PHE A CA 1
ATOM 1759 C C . PHE A 1 222 ? -23.563 -20.544 33.460 1.00 55.51 221 PHE A C 1
ATOM 1760 O O . PHE A 1 222 ? -22.581 -20.762 34.151 1.00 56.10 221 PHE A O 1
ATOM 1768 N N . CYS A 1 223 ? -23.830 -19.338 32.965 1.00 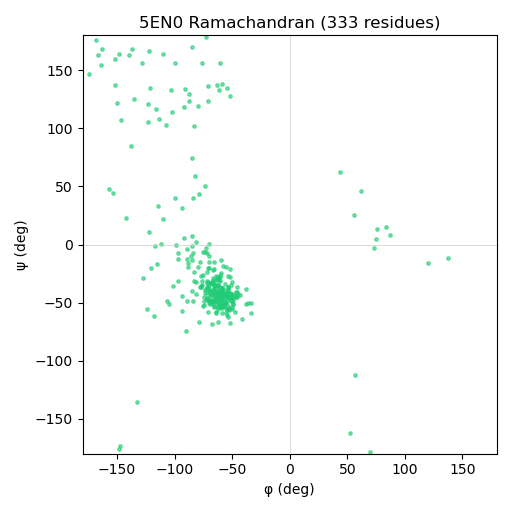56.18 222 CYS A N 1
ATOM 1769 C CA . CYS A 1 223 ? -22.964 -18.196 33.228 1.00 53.30 222 CYS A CA 1
ATOM 1770 C C . CYS A 1 223 ? -22.326 -18.149 34.626 1.00 53.41 222 CYS A C 1
ATOM 1771 O O . CYS A 1 223 ? -21.119 -17.977 34.741 1.00 59.82 222 CYS A O 1
ATOM 1774 N N . TYR A 1 224 ? -23.106 -18.310 35.683 1.00 51.82 223 TYR A N 1
ATOM 1775 C CA . TYR A 1 224 ? -22.538 -18.179 37.034 1.00 50.89 223 TYR A CA 1
ATOM 1776 C C . TYR A 1 224 ? -21.874 -19.445 37.495 1.00 50.92 223 TYR A C 1
ATOM 1777 O O . TYR A 1 224 ? -20.947 -19.362 38.291 1.00 50.70 223 TYR A O 1
ATOM 1786 N N . GLY A 1 225 ? -22.364 -20.608 37.049 1.00 49.81 224 GLY A N 1
ATOM 1787 C CA . GLY A 1 225 ? -21.640 -21.874 37.244 1.00 50.36 224 GLY A CA 1
ATOM 1788 C C . GLY A 1 225 ? -20.204 -21.799 36.715 1.00 53.51 224 GLY A C 1
ATOM 1789 O O . GLY A 1 225 ? -19.272 -22.145 37.413 1.00 54.78 224 GLY A O 1
ATOM 1790 N N . GLN A 1 226 ? -20.033 -21.262 35.511 1.00 51.09 225 GLN A N 1
ATOM 1791 C CA . GLN A 1 226 ? -18.719 -21.030 34.930 1.00 57.07 225 GLN A CA 1
ATOM 1792 C C . GLN A 1 226 ? -17.844 -20.047 35.713 1.00 58.74 225 GLN A C 1
ATOM 1793 O O . GLN A 1 226 ? -16.661 -20.266 35.961 1.00 59.44 225 GLN A O 1
ATOM 1799 N N . LEU A 1 227 ? -18.449 -18.925 36.028 1.00 61.38 226 LEU A N 1
ATOM 1800 C CA . LEU A 1 227 ? -17.828 -17.892 36.816 1.00 60.16 226 LEU A CA 1
ATOM 1801 C C . LEU A 1 227 ? -17.279 -18.550 38.063 1.00 59.11 226 LEU A C 1
ATOM 1802 O O . LEU A 1 227 ? -16.127 -18.341 38.387 1.00 61.92 226 LEU A O 1
ATOM 1807 N N . VAL A 1 228 ? -18.082 -19.363 38.748 1.00 55.64 227 VAL A N 1
ATOM 1808 C CA . VAL A 1 228 ? -17.627 -19.943 40.011 1.00 60.24 227 VAL A CA 1
ATOM 1809 C C . VAL A 1 228 ? -16.552 -20.944 39.692 1.00 62.48 227 VAL A C 1
ATOM 1810 O O . VAL A 1 228 ? -15.597 -21.088 40.443 1.00 66.56 227 VAL A O 1
ATOM 1814 N N . PHE A 1 229 ? -16.687 -21.622 38.565 1.00 67.61 228 PHE A N 1
ATOM 1815 C CA . PHE A 1 229 ? -15.634 -22.538 38.132 1.00 68.66 228 PHE A CA 1
ATOM 1816 C C . PHE A 1 229 ? -14.300 -21.800 37.864 1.00 62.22 228 PHE A C 1
ATOM 1817 O O . PHE A 1 229 ? -13.342 -21.978 38.623 1.00 57.20 228 PHE A O 1
ATOM 1825 N N . THR A 1 230 ? -14.255 -20.947 36.842 1.00 51.54 229 THR A N 1
ATOM 1826 C CA . THR A 1 230 ? -13.122 -20.056 36.640 1.00 50.33 229 THR A CA 1
ATOM 1827 C C . THR A 1 230 ? -12.423 -19.543 37.917 1.00 52.26 229 THR A C 1
ATOM 1828 O O . THR A 1 230 ? -11.216 -19.628 38.037 1.00 67.46 229 THR A O 1
ATOM 1832 N N . VAL A 1 231 ? -13.160 -19.016 38.867 1.00 57.92 230 VAL A N 1
ATOM 1833 C CA . VAL A 1 231 ? -12.548 -18.357 40.021 1.00 59.10 230 VAL A CA 1
ATOM 1834 C C . VAL A 1 231 ? -12.005 -19.395 41.015 1.00 57.53 230 VAL A C 1
ATOM 1835 O O . VAL A 1 231 ? -10.989 -19.171 41.654 1.00 59.89 230 VAL A O 1
ATOM 1839 N N . LYS A 1 232 ? -12.692 -20.520 41.158 1.00 58.04 231 LYS A N 1
ATOM 1840 C CA . LYS A 1 232 ? -12.207 -21.590 42.017 1.00 61.35 231 LYS A CA 1
ATOM 1841 C C . LYS A 1 232 ? -10.868 -22.198 41.500 1.00 60.95 231 LYS A C 1
ATOM 1842 O O . LYS A 1 232 ? -9.951 -22.449 42.309 1.00 54.19 231 LYS A O 1
ATOM 1848 N N . GLU A 1 233 ? -10.809 -22.376 40.170 1.00 56.87 232 GLU A N 1
ATOM 1849 C CA . GLU A 1 233 ? -9.628 -22.737 39.368 1.00 64.39 232 GLU A CA 1
ATOM 1850 C C . GLU A 1 233 ? -8.417 -21.840 39.629 1.00 69.57 232 GLU A C 1
ATOM 1851 O O . GLU A 1 233 ? -7.426 -22.286 40.170 1.00 75.55 232 GLU A O 1
ATOM 1857 N N . ALA A 1 234 ? -8.520 -20.575 39.232 1.00 70.07 233 ALA A N 1
ATOM 1858 C CA . ALA A 1 234 ? -7.584 -19.520 39.596 1.00 63.93 233 ALA A CA 1
ATOM 1859 C C . ALA A 1 234 ? -7.044 -19.569 41.025 1.00 59.08 233 ALA A C 1
ATOM 1860 O O . ALA A 1 234 ? -5.845 -19.467 41.239 1.00 60.95 233 ALA A O 1
ATOM 1862 N N . ALA A 1 235 ? -7.933 -19.668 41.996 1.00 58.45 234 ALA A N 1
ATOM 1863 C CA . ALA A 1 235 ? -7.507 -19.631 43.389 1.00 63.68 234 ALA A CA 1
ATOM 1864 C C . ALA A 1 235 ? -6.722 -20.888 43.751 1.00 63.92 234 ALA A C 1
ATOM 1865 O O . ALA A 1 235 ? -5.721 -20.783 44.446 1.00 61.49 234 ALA A O 1
ATOM 1867 N N . ALA A 1 236 ? -7.173 -22.057 43.283 1.00 65.05 235 ALA A N 1
ATOM 1868 C CA . ALA A 1 236 ? -6.453 -23.351 43.476 1.00 61.76 235 ALA A CA 1
ATOM 1869 C C . ALA A 1 236 ? -5.039 -23.344 42.903 1.00 67.23 235 ALA A C 1
ATOM 1870 O O . ALA A 1 236 ? -4.108 -23.922 43.477 1.00 73.57 235 ALA A O 1
ATOM 1872 N N . GLN A 1 237 ? -4.922 -22.664 41.760 1.00 64.60 236 GLN A N 1
ATOM 1873 C CA . GLN A 1 237 ? -3.705 -22.471 40.990 1.00 55.19 236 GLN A CA 1
ATOM 1874 C C . GLN A 1 237 ? -2.828 -21.258 41.469 1.00 59.87 236 GLN A C 1
ATOM 1875 O O . GLN A 1 237 ? -1.813 -20.857 40.842 1.00 55.75 236 GLN A O 1
ATOM 1881 N N . GLN A 1 238 ? -3.231 -20.683 42.594 1.00 58.95 237 GLN A N 1
ATOM 1882 C CA . GLN A 1 238 ? -2.627 -19.507 43.119 1.00 54.39 237 GLN A CA 1
ATOM 1883 C C . GLN A 1 238 ? -2.884 -19.414 44.619 1.00 54.86 237 GLN A C 1
ATOM 1884 O O . GLN A 1 238 ? -3.203 -18.341 45.145 1.00 47.28 237 GLN A O 1
ATOM 1890 N N . GLN A 1 239 ? -2.656 -20.522 45.326 1.00 52.63 238 GLN A N 1
ATOM 1891 C CA . GLN A 1 239 ? -2.980 -20.553 46.752 1.00 52.15 238 GLN A CA 1
ATOM 1892 C C . GLN A 1 239 ? -2.040 -19.689 47.575 1.00 51.93 238 GLN A C 1
ATOM 1893 O O . GLN A 1 239 ? -2.274 -19.464 48.757 1.00 58.48 238 GLN A O 1
ATOM 1899 N N . GLU A 1 240 ? -0.968 -19.209 46.960 1.00 51.81 239 GLU A N 1
ATOM 1900 C CA . GLU A 1 240 ? -0.071 -18.283 47.622 1.00 52.30 239 GLU A CA 1
ATOM 1901 C C . GLU A 1 240 ? -0.657 -16.871 47.755 1.00 56.19 239 GLU A C 1
ATOM 1902 O O . GLU A 1 240 ? -0.012 -16.024 48.364 1.00 59.48 239 GLU A O 1
ATOM 1908 N N . SER A 1 241 ? -1.827 -16.587 47.158 1.00 59.93 240 SER A N 1
ATOM 1909 C CA . SER A 1 241 ? -2.453 -15.243 47.254 1.00 59.03 240 SER A CA 1
ATOM 1910 C C . SER A 1 241 ? -3.642 -15.279 48.153 1.00 57.57 240 SER A C 1
ATOM 1911 O O . SER A 1 241 ? -4.672 -15.748 47.707 1.00 58.10 240 SER A O 1
ATOM 1914 N N . ALA A 1 242 ? -3.512 -14.781 49.397 1.00 62.64 241 ALA A N 1
ATOM 1915 C CA . ALA A 1 242 ? -4.615 -14.827 50.402 1.00 61.84 241 ALA A CA 1
ATOM 1916 C C . ALA A 1 242 ? -5.815 -14.019 49.884 1.00 61.22 241 ALA A C 1
ATOM 1917 O O . ALA A 1 242 ? -6.964 -14.432 50.069 1.00 53.36 241 ALA A O 1
ATOM 1919 N N . THR A 1 243 ? -5.512 -12.907 49.202 1.00 54.00 242 THR A N 1
ATOM 1920 C CA . THR A 1 243 ? -6.493 -12.136 48.446 1.00 54.54 242 THR A CA 1
ATOM 1921 C C . THR A 1 243 ? -7.293 -12.975 47.527 1.00 52.15 242 THR A C 1
ATOM 1922 O O . THR A 1 243 ? -8.508 -12.899 47.547 1.00 59.74 242 THR A O 1
ATOM 1926 N N . THR A 1 244 ? -6.613 -13.701 46.656 1.00 53.62 243 THR A N 1
ATOM 1927 C CA . THR A 1 244 ? -7.306 -14.464 45.608 1.00 56.05 243 THR A CA 1
ATOM 1928 C C . THR A 1 244 ? -8.209 -15.531 46.266 1.00 51.63 243 THR A C 1
ATOM 1929 O O . THR A 1 244 ? -9.237 -15.899 45.705 1.00 47.03 243 THR A O 1
ATOM 1933 N N . GLN A 1 245 ? -7.830 -15.988 47.460 1.00 50.40 244 GLN A N 1
ATOM 1934 C CA . GLN A 1 245 ? -8.611 -16.971 48.181 1.00 55.80 244 GLN A CA 1
ATOM 1935 C C . GLN A 1 245 ? -9.871 -16.300 48.698 1.00 62.04 244 GLN A C 1
ATOM 1936 O O . GLN A 1 245 ? -10.955 -16.860 48.567 1.00 67.74 244 GLN A O 1
ATOM 1942 N N . LYS A 1 246 ? -9.703 -15.117 49.288 1.00 63.24 245 LYS A N 1
ATOM 1943 C CA . LYS A 1 246 ? -10.803 -14.262 49.717 1.00 62.93 245 LYS A CA 1
ATOM 1944 C C . LYS A 1 246 ? -11.782 -14.010 48.556 1.00 63.13 245 LYS A C 1
ATOM 1945 O O . LYS A 1 246 ? -12.981 -14.292 48.668 1.00 64.21 245 LYS A O 1
ATOM 1951 N N . ALA A 1 247 ? -11.268 -13.507 47.440 1.00 62.68 246 ALA A N 1
ATOM 1952 C CA . ALA A 1 247 ? -12.081 -13.272 46.224 1.00 62.65 246 ALA A CA 1
ATOM 1953 C C . ALA A 1 247 ? -12.972 -14.436 45.842 1.00 57.36 246 ALA A C 1
ATOM 1954 O O . ALA A 1 247 ? -14.130 -14.259 45.522 1.00 52.79 246 ALA A O 1
ATOM 1956 N N . GLU A 1 248 ? -12.398 -15.623 45.876 1.00 59.68 247 GLU A N 1
ATOM 1957 C CA . GLU A 1 248 ? -13.092 -16.836 45.494 1.00 64.26 247 GLU A CA 1
ATOM 1958 C C . GLU A 1 248 ? -14.289 -17.136 46.391 1.00 63.10 247 GLU A C 1
ATOM 1959 O O . GLU A 1 248 ? -15.365 -17.493 45.908 1.00 61.88 247 GLU A O 1
ATOM 1965 N N . LYS A 1 249 ? -14.069 -17.012 47.691 1.00 61.29 248 LYS A N 1
ATOM 1966 C CA . LYS A 1 249 ? -15.113 -17.139 48.682 1.00 59.75 248 LYS A CA 1
ATOM 1967 C C . LYS A 1 249 ? -16.226 -16.096 48.472 1.00 57.77 248 LYS A C 1
ATOM 1968 O O . LYS A 1 249 ? -17.402 -16.462 48.449 1.00 55.70 248 LYS A O 1
ATOM 1974 N N . GLU A 1 250 ? -15.854 -14.818 48.320 1.00 55.50 249 GLU A N 1
ATOM 1975 C CA . GLU A 1 250 ? -16.840 -13.730 48.233 1.00 55.64 249 GLU A CA 1
ATOM 1976 C C . GLU A 1 250 ? -17.666 -13.973 46.984 1.00 49.82 249 GLU A C 1
ATOM 1977 O O . GLU A 1 250 ? -18.878 -13.880 47.045 1.00 59.10 249 GLU A O 1
ATOM 1983 N N . VAL A 1 251 ? -17.036 -14.331 45.870 1.00 47.93 250 VAL A N 1
ATOM 1984 C CA . VAL A 1 251 ? -17.747 -14.492 44.595 1.00 48.84 250 VAL A CA 1
ATOM 1985 C C . VAL A 1 251 ? -18.758 -15.613 44.696 1.00 51.40 250 VAL A C 1
ATOM 1986 O O . VAL A 1 251 ? -19.892 -15.537 44.191 1.00 59.22 250 VAL A O 1
ATOM 1990 N N . THR A 1 252 ? -18.338 -16.664 45.351 1.00 48.47 251 THR A N 1
ATOM 1991 C CA . THR A 1 252 ? -19.159 -17.828 45.469 1.00 51.31 251 THR A CA 1
ATOM 1992 C C . THR A 1 252 ? -20.378 -17.578 46.362 1.00 51.11 251 THR A C 1
ATOM 1993 O O . THR A 1 252 ? -21.458 -17.987 45.991 1.00 56.91 251 THR A O 1
ATOM 1997 N N . ARG A 1 253 ? -20.202 -16.922 47.514 1.00 54.51 252 ARG A N 1
ATOM 1998 C CA . ARG A 1 253 ? -21.323 -16.525 48.381 1.00 55.80 252 ARG A CA 1
ATOM 1999 C C . ARG A 1 253 ? -22.282 -15.646 47.578 1.00 56.31 252 ARG A C 1
ATOM 2000 O O . ARG A 1 253 ? -23.460 -15.966 47.499 1.00 60.70 252 ARG A O 1
ATOM 2008 N N . MET A 1 254 ? -21.788 -14.590 46.932 1.00 50.57 253 MET A N 1
ATOM 2009 C CA . MET A 1 254 ? -22.655 -13.789 46.057 1.00 56.75 253 MET A CA 1
ATOM 2010 C C . MET A 1 254 ? -23.420 -14.529 44.961 1.00 54.72 253 MET A C 1
ATOM 2011 O O . MET A 1 254 ? -24.548 -14.174 44.633 1.00 61.29 253 MET A O 1
ATOM 2016 N N . VAL A 1 255 ? -22.823 -15.530 44.372 1.00 51.37 254 VAL A N 1
ATOM 2017 C CA . VAL A 1 255 ? -23.550 -16.263 43.359 1.00 59.03 254 VAL A CA 1
ATOM 2018 C C . VAL A 1 255 ? -24.735 -17.017 44.026 1.00 56.38 254 VAL A C 1
ATOM 2019 O O . VAL A 1 255 ? -25.867 -17.024 43.529 1.00 55.20 254 VAL A O 1
ATOM 2023 N N . ILE A 1 256 ? -24.491 -17.599 45.180 1.00 53.88 255 ILE A N 1
ATOM 2024 C CA . ILE A 1 256 ? -25.520 -18.350 45.853 1.00 52.15 255 ILE A CA 1
ATOM 2025 C C . ILE A 1 256 ? -26.685 -17.441 46.225 1.00 53.35 255 ILE A C 1
ATOM 2026 O O . ILE A 1 256 ? -27.873 -17.794 46.046 1.00 55.13 255 ILE A O 1
ATOM 2031 N N . ILE A 1 257 ? -26.339 -16.245 46.676 1.00 49.57 256 ILE A N 1
ATOM 2032 C CA . ILE A 1 257 ? -27.333 -15.238 46.954 1.00 44.00 256 ILE A CA 1
ATOM 2033 C C . ILE A 1 257 ? -28.096 -14.875 45.690 1.00 46.20 256 ILE A C 1
ATOM 2034 O O . ILE A 1 257 ? -29.313 -14.961 45.691 1.00 49.13 256 ILE A O 1
ATOM 2039 N N . MET A 1 258 ? -27.408 -14.524 44.600 1.00 48.76 257 MET A N 1
ATOM 2040 C CA . MET A 1 258 ? -28.115 -14.123 43.367 1.00 46.69 257 MET A CA 1
ATOM 2041 C C . MET A 1 258 ? -29.014 -15.213 42.821 1.00 45.03 257 MET A C 1
ATOM 2042 O O . MET A 1 258 ? -30.105 -14.955 42.374 1.00 46.05 257 MET A O 1
ATOM 2047 N N . VAL A 1 259 ? -28.550 -16.441 42.878 1.00 47.79 258 VAL A N 1
ATOM 2048 C CA . VAL A 1 259 ? -29.290 -17.556 42.344 1.00 49.61 258 VAL A CA 1
ATOM 2049 C C . VAL A 1 259 ? -30.507 -17.811 43.232 1.00 51.33 258 VAL A C 1
ATOM 2050 O O . VAL A 1 259 ? -31.610 -17.847 42.714 1.00 57.56 258 VAL A O 1
ATOM 2054 N N . ILE A 1 260 ? -30.326 -17.916 44.546 1.00 47.25 259 ILE A N 1
ATOM 2055 C CA . ILE A 1 260 ? -31.466 -18.065 45.461 1.00 47.37 259 ILE A CA 1
ATOM 2056 C C . ILE A 1 260 ? -32.460 -16.902 45.378 1.00 47.75 259 ILE A C 1
ATOM 2057 O O . ILE A 1 260 ? -33.672 -17.085 45.446 1.00 50.09 259 ILE A O 1
ATOM 2062 N N . ALA A 1 261 ? -31.936 -15.699 45.259 1.00 49.14 260 ALA A N 1
ATOM 2063 C CA . ALA A 1 261 ? -32.763 -14.513 45.051 1.00 53.78 260 ALA A CA 1
ATOM 2064 C C . ALA A 1 261 ? -33.635 -14.558 43.804 1.00 54.15 260 ALA A C 1
ATOM 2065 O O . ALA A 1 261 ? -34.802 -14.178 43.862 1.00 53.64 260 ALA A O 1
ATOM 2067 N N . PHE A 1 262 ? -33.044 -14.967 42.682 1.00 50.82 261 PHE A N 1
ATOM 2068 C CA . PHE A 1 262 ? -33.782 -15.107 41.436 1.00 54.36 261 PHE A CA 1
ATOM 2069 C C . PHE A 1 262 ? -34.952 -16.103 41.579 1.00 56.41 261 PHE A C 1
ATOM 2070 O O . PHE A 1 262 ? -36.064 -15.868 41.049 1.00 49.10 261 PHE A O 1
ATOM 2078 N N . LEU A 1 263 ? -34.680 -17.207 42.283 1.00 52.41 262 LEU A N 1
ATOM 2079 C CA . LEU A 1 263 ? -35.669 -18.237 42.501 1.00 51.02 262 LEU A CA 1
ATOM 2080 C C . LEU A 1 263 ? -36.748 -17.704 43.380 1.00 51.93 262 LEU A C 1
ATOM 2081 O O . LEU A 1 263 ? -37.936 -17.788 43.028 1.00 54.15 262 LEU A O 1
ATOM 2086 N N . ILE A 1 264 ? -36.373 -17.107 44.499 1.00 50.36 263 ILE A N 1
ATOM 2087 C CA . ILE A 1 264 ? -37.420 -16.610 45.377 1.00 50.39 263 ILE A CA 1
ATOM 2088 C C . ILE A 1 264 ? -38.376 -15.669 44.601 1.00 47.45 263 ILE A C 1
ATOM 2089 O O . ILE A 1 264 ? -39.590 -15.735 44.695 1.00 43.69 263 ILE A O 1
ATOM 2094 N N . CYS A 1 265 ? -37.812 -14.825 43.780 1.00 48.60 264 CYS A N 1
ATOM 2095 C CA . CYS A 1 265 ? -38.612 -13.913 43.007 1.00 47.85 264 CYS A CA 1
ATOM 2096 C C . CYS A 1 265 ? -39.533 -14.569 41.987 1.00 47.66 264 CYS A C 1
ATOM 2097 O O . CYS A 1 265 ? -40.651 -14.139 41.854 1.00 49.05 264 CYS A O 1
ATOM 2100 N N . TRP A 1 266 ? -39.073 -15.548 41.215 1.00 53.93 265 TRP A N 1
ATOM 2101 C CA . TRP A 1 266 ? -39.902 -16.029 40.063 1.00 60.19 265 TRP A CA 1
ATOM 2102 C C . TRP A 1 266 ? -40.384 -17.471 40.174 1.00 61.58 265 TRP A C 1
ATOM 2103 O O . TRP A 1 266 ? -41.316 -17.846 39.481 1.00 59.26 265 TRP A O 1
ATOM 2114 N N . LEU A 1 267 ? -39.788 -18.274 41.049 1.00 63.74 266 LEU A N 1
ATOM 2115 C CA . LEU A 1 267 ? -40.206 -19.672 41.186 1.00 62.13 266 LEU A CA 1
ATOM 2116 C C . LEU A 1 267 ? -41.697 -19.835 41.560 1.00 61.46 266 LEU A C 1
ATOM 2117 O O . LEU A 1 267 ? -42.364 -20.676 40.962 1.00 65.10 266 LEU A O 1
ATOM 2122 N N . PRO A 1 268 ? -42.219 -19.025 42.515 1.00 59.04 267 PRO A N 1
ATOM 2123 C CA . PRO A 1 268 ? -43.614 -19.128 42.883 1.00 57.64 267 PRO A CA 1
ATOM 2124 C C . PRO A 1 268 ? -44.562 -18.871 41.719 1.00 55.64 267 PRO A C 1
ATOM 2125 O O . PRO A 1 268 ? -45.448 -19.670 41.482 1.00 62.37 267 PRO A O 1
ATOM 2129 N N . TYR A 1 269 ? -44.390 -17.777 40.997 1.00 56.63 268 TYR A N 1
ATOM 2130 C CA . TYR A 1 269 ? -45.192 -17.560 39.791 1.00 58.32 268 TYR A CA 1
ATOM 2131 C C . TYR A 1 269 ? -45.091 -18.754 38.830 1.00 63.54 268 TYR A C 1
ATOM 2132 O O . TYR A 1 269 ? -46.095 -19.175 38.268 1.00 73.37 268 TYR A O 1
ATOM 2141 N N . ALA A 1 270 ? -43.894 -19.308 38.643 1.00 64.97 269 ALA A N 1
ATOM 2142 C CA . ALA A 1 270 ? -43.727 -20.412 37.695 1.00 60.65 269 ALA A CA 1
ATOM 2143 C C . ALA A 1 270 ? -44.330 -21.691 38.288 1.00 60.45 269 ALA A C 1
ATOM 2144 O O . ALA A 1 270 ? -44.953 -22.452 37.552 1.00 57.74 269 ALA A O 1
ATOM 2146 N N . GLY A 1 271 ? -44.146 -21.894 39.602 1.00 53.31 270 GLY A N 1
ATOM 2147 C CA . GLY A 1 271 ? -44.685 -23.019 40.330 1.00 52.94 270 GLY A CA 1
ATOM 2148 C C . GLY A 1 271 ? -46.200 -23.038 40.265 1.00 62.48 270 GLY A C 1
ATOM 2149 O O . GLY A 1 271 ? -46.812 -24.027 39.850 1.00 67.07 270 GLY A O 1
ATOM 2150 N N . VAL A 1 272 ? -46.808 -21.926 40.650 1.00 66.17 271 VAL A N 1
ATOM 2151 C CA . VAL A 1 272 ? -48.257 -21.744 40.548 1.00 61.16 271 VAL A CA 1
ATOM 2152 C C . VAL A 1 272 ? -48.776 -21.883 39.084 1.00 59.88 271 VAL A C 1
ATOM 2153 O O . VAL A 1 272 ? -49.610 -22.720 38.824 1.00 59.55 271 VAL A O 1
ATOM 2157 N N . ALA A 1 273 ? -48.257 -21.132 38.116 1.00 62.51 272 ALA A N 1
ATOM 2158 C CA . ALA A 1 273 ? -48.702 -21.290 36.699 1.00 62.75 272 ALA A CA 1
ATOM 2159 C C . ALA A 1 273 ? -48.797 -22.739 36.274 1.00 60.87 272 ALA A C 1
ATOM 2160 O O . ALA A 1 273 ? -49.757 -23.148 35.609 1.00 67.48 272 ALA A O 1
ATOM 2162 N N . PHE A 1 274 ? -47.787 -23.489 36.680 1.00 57.55 273 PHE A N 1
ATOM 2163 C CA . PHE A 1 274 ? -47.617 -24.884 36.320 1.00 64.25 273 PHE A CA 1
ATOM 2164 C C . PHE A 1 274 ? -48.600 -25.803 37.072 1.00 64.64 273 PHE A C 1
ATOM 2165 O O . PHE A 1 274 ? -49.242 -26.657 36.471 1.00 63.01 273 PHE A O 1
ATOM 2173 N N . TYR A 1 275 ? -48.705 -25.643 38.382 1.00 60.28 274 TYR A N 1
ATOM 2174 C CA . TYR A 1 275 ? -49.638 -26.444 39.155 1.00 60.45 274 TYR A CA 1
ATOM 2175 C C . TYR A 1 275 ? -51.043 -26.284 38.588 1.00 60.54 274 TYR A C 1
ATOM 2176 O O . TYR A 1 275 ? -51.675 -27.275 38.315 1.00 64.09 274 TYR A O 1
ATOM 2185 N N . ILE A 1 276 ? -51.483 -25.032 38.405 1.00 58.47 275 ILE A N 1
ATOM 2186 C CA . ILE A 1 276 ? -52.777 -24.640 37.772 1.00 62.95 275 ILE A CA 1
ATOM 2187 C C . ILE A 1 276 ? -52.961 -25.206 36.366 1.00 66.67 275 ILE A C 1
ATOM 2188 O O . ILE A 1 276 ? -54.031 -25.694 36.027 1.00 82.62 275 ILE A O 1
ATOM 2193 N N . PHE A 1 277 ? -51.940 -25.101 35.536 1.00 67.08 276 PHE A N 1
ATOM 2194 C CA . PHE A 1 277 ? -52.009 -25.621 34.176 1.00 67.88 276 PHE A CA 1
ATOM 2195 C C . PHE A 1 277 ? -52.254 -27.155 34.179 1.00 70.98 276 PHE A C 1
ATOM 2196 O O . PHE A 1 277 ? -52.921 -27.691 33.306 1.00 79.72 276 PHE A O 1
ATOM 2204 N N . THR A 1 278 ? -51.749 -27.838 35.202 1.00 68.97 277 THR A N 1
ATOM 2205 C CA . THR A 1 278 ? -51.815 -29.284 35.313 1.00 65.18 277 THR A CA 1
ATOM 2206 C C . THR A 1 278 ? -52.764 -29.750 36.425 1.00 66.26 277 THR A C 1
ATOM 2207 O O . THR A 1 278 ? -52.583 -30.834 36.988 1.00 67.07 277 THR A O 1
ATOM 2211 N N . HIS A 1 279 ? -53.702 -28.900 36.814 1.00 67.20 278 HIS A N 1
ATOM 2212 C CA . HIS A 1 279 ? -54.715 -29.208 37.847 1.00 68.45 278 HIS A CA 1
ATOM 2213 C C . HIS A 1 279 ? -55.895 -28.321 37.515 1.00 72.95 278 HIS A C 1
ATOM 2214 O O . HIS A 1 279 ? -56.477 -27.688 38.414 1.00 71.01 278 HIS A O 1
ATOM 2221 N N . GLN A 1 280 ? -56.222 -28.284 36.207 1.00 75.25 279 GLN A N 1
ATOM 2222 C CA . GLN A 1 280 ? -57.126 -27.283 35.638 1.00 73.60 279 GLN A CA 1
ATOM 2223 C C . GLN A 1 280 ? -58.463 -27.331 36.367 1.00 80.89 279 GLN A C 1
ATOM 2224 O O . GLN A 1 280 ? -59.053 -26.283 36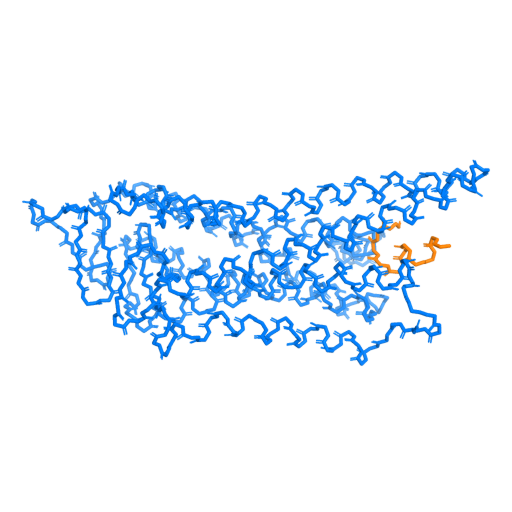.620 1.00 98.06 279 GLN A O 1
ATOM 2230 N N . GLY A 1 281 ? -58.897 -28.515 36.795 1.00 70.23 280 GLY A N 1
ATOM 2231 C CA . GLY A 1 281 ? -60.079 -28.605 37.633 1.00 73.06 280 GLY A CA 1
ATOM 2232 C C . GLY A 1 281 ? -59.851 -28.337 39.117 1.00 75.30 280 GLY A C 1
ATOM 2233 O O . GLY A 1 281 ? -60.141 -29.188 39.949 1.00 86.33 280 GLY A O 1
ATOM 2234 N N . SER A 1 282 ? -59.360 -27.164 39.480 1.00 74.64 281 SER A N 1
ATOM 2235 C CA . SER A 1 282 ? -59.132 -26.876 40.890 1.00 79.37 281 SER A CA 1
ATOM 2236 C C . SER A 1 282 ? -59.249 -25.384 41.150 1.00 84.93 281 SER A C 1
ATOM 2237 O O . SER A 1 282 ? -59.125 -24.536 40.223 1.00 75.40 281 SER A O 1
ATOM 2240 N N . CYS A 1 283 ? -59.481 -25.080 42.430 1.00 78.91 282 CYS A N 1
ATOM 2241 C CA . CYS A 1 283 ? -59.969 -23.779 42.828 1.00 74.01 282 CYS A CA 1
ATOM 2242 C C . CYS A 1 283 ? -59.018 -23.067 43.657 1.00 70.75 282 CYS A C 1
ATOM 2243 O O . CYS A 1 283 ? -58.720 -23.484 44.771 1.00 74.88 282 CYS A O 1
ATOM 2246 N N . PHE A 1 284 ? -58.581 -21.952 43.081 1.00 72.47 283 PHE A N 1
ATOM 2247 C CA . PHE A 1 284 ? -57.531 -21.122 43.603 1.00 70.67 283 PHE A CA 1
ATOM 2248 C C . PHE A 1 284 ? -58.093 -19.777 44.017 1.00 59.84 283 PHE A C 1
ATOM 2249 O O . PHE A 1 284 ? -58.442 -18.939 43.192 1.00 56.24 283 PHE A O 1
ATOM 2257 N N . GLY A 1 285 ? -58.164 -19.565 45.318 1.00 59.13 284 GLY A N 1
ATOM 2258 C CA . GLY A 1 285 ? -58.704 -18.328 45.842 1.00 60.01 284 GLY A CA 1
ATOM 2259 C C . GLY A 1 285 ? -57.841 -17.089 45.693 1.00 62.18 284 GLY A C 1
ATOM 2260 O O . GLY A 1 285 ? -56.703 -17.141 45.198 1.00 58.22 284 GLY A O 1
ATOM 2261 N N . PRO A 1 286 ? -58.376 -15.955 46.154 1.00 62.69 285 PRO A N 1
ATOM 2262 C CA . PRO A 1 286 ? -57.738 -14.675 45.947 1.00 69.32 285 PRO A CA 1
ATOM 2263 C C . PRO A 1 286 ? -56.383 -14.491 46.675 1.00 71.38 285 PRO A C 1
ATOM 2264 O O . PRO A 1 286 ? -55.441 -13.963 46.085 1.00 76.70 285 PRO A O 1
ATOM 2268 N N . ILE A 1 287 ? -56.293 -14.926 47.928 1.00 70.02 286 ILE A N 1
ATOM 2269 C CA . ILE A 1 287 ? -55.074 -14.771 48.736 1.00 74.69 286 ILE A CA 1
ATOM 2270 C C . ILE A 1 287 ? -53.952 -15.706 48.163 1.00 69.31 286 ILE A C 1
ATOM 2271 O O . ILE A 1 287 ? -52.861 -15.248 47.871 1.00 78.44 286 ILE A O 1
ATOM 2276 N N . PHE A 1 288 ? -54.224 -16.967 47.909 1.00 57.95 287 PHE A N 1
ATOM 2277 C CA . PHE A 1 288 ? -53.275 -17.810 47.162 1.00 62.69 287 PHE A CA 1
ATOM 2278 C C . PHE A 1 288 ? -52.768 -17.220 45.793 1.00 65.37 287 PHE A C 1
ATOM 2279 O O . PHE A 1 288 ? -51.679 -17.534 45.332 1.00 67.49 287 PHE A O 1
ATOM 2287 N N . ME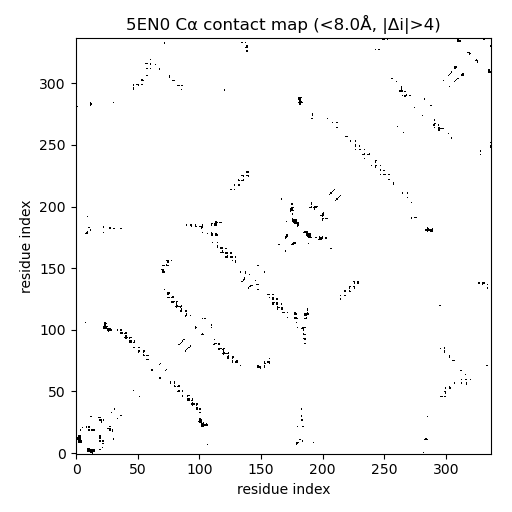T A 1 289 ? -53.541 -16.389 45.110 1.00 68.57 288 MET A N 1
ATOM 2288 C CA . MET A 1 289 ? -53.057 -15.790 43.840 1.00 67.10 288 MET A CA 1
ATOM 2289 C C . MET A 1 289 ? -52.231 -14.542 44.076 1.00 61.92 288 MET A C 1
ATOM 2290 O O . MET A 1 289 ? -51.568 -14.026 43.170 1.00 61.26 288 MET A O 1
ATOM 2295 N N . THR A 1 290 ? -52.323 -14.051 45.303 1.00 57.52 289 THR A N 1
ATOM 2296 C CA . THR A 1 290 ? -51.512 -12.958 45.790 1.00 62.03 289 THR A CA 1
ATOM 2297 C C . THR A 1 290 ? -50.034 -13.371 46.165 1.00 60.50 289 THR A C 1
ATOM 2298 O O . THR A 1 290 ? -49.125 -12.550 46.069 1.00 54.83 289 THR A O 1
ATOM 2302 N N . ILE A 1 291 ? -49.797 -14.632 46.543 1.00 57.14 290 ILE A N 1
ATOM 2303 C CA . ILE A 1 291 ? -48.487 -15.083 47.038 1.00 54.45 290 ILE A CA 1
ATOM 2304 C C . ILE A 1 291 ? -47.404 -14.924 45.951 1.00 56.60 290 ILE A C 1
ATOM 2305 O O . ILE A 1 291 ? -46.411 -14.222 46.150 1.00 49.45 290 ILE A O 1
ATOM 2310 N N . PRO A 1 292 ? -47.608 -15.519 44.774 1.00 60.83 291 PRO A N 1
ATOM 2311 C CA . PRO A 1 292 ? -46.657 -15.234 43.683 1.00 64.12 291 PRO A CA 1
ATOM 2312 C C . PRO A 1 292 ? -46.252 -13.741 43.522 1.00 56.92 291 PRO A C 1
ATOM 2313 O O . PRO A 1 292 ? -45.078 -13.438 43.308 1.00 54.97 291 PRO A O 1
ATOM 2317 N N . ALA A 1 293 ? -47.236 -12.848 43.610 1.00 55.41 292 ALA A N 1
ATOM 2318 C CA . ALA A 1 293 ? -47.044 -11.404 43.438 1.00 50.85 292 ALA A CA 1
ATOM 2319 C C . ALA A 1 293 ? -46.271 -10.763 44.590 1.00 47.14 292 ALA A C 1
ATOM 2320 O O . ALA A 1 293 ? -45.488 -9.870 44.360 1.00 48.86 292 ALA A O 1
ATOM 2322 N N . PHE A 1 294 ? -46.503 -11.196 45.823 1.00 45.28 293 PHE A N 1
ATOM 2323 C CA . PHE A 1 294 ? -45.816 -10.642 46.963 1.00 47.36 293 PHE A CA 1
ATOM 2324 C C . PHE A 1 294 ? -44.282 -10.921 46.750 1.00 49.41 293 PHE A C 1
ATOM 2325 O O . PHE A 1 294 ? -43.416 -10.009 46.881 1.00 51.28 293 PHE A O 1
ATOM 2333 N N . PHE A 1 295 ? -43.946 -12.145 46.343 1.00 46.60 294 PHE A N 1
ATOM 2334 C CA . PHE A 1 295 ? -42.555 -12.492 46.089 1.00 45.29 294 PHE A CA 1
ATOM 2335 C C . PHE A 1 295 ? -41.942 -11.652 44.982 1.00 46.76 294 PHE A C 1
ATOM 2336 O O . PHE A 1 295 ? -40.904 -11.016 45.216 1.00 50.91 294 PHE A O 1
ATOM 2344 N N . ALA A 1 296 ? -42.572 -11.596 43.810 1.00 42.09 295 ALA A N 1
ATOM 2345 C CA . ALA A 1 296 ? -42.002 -10.794 42.716 1.00 48.08 295 ALA A CA 1
ATOM 2346 C C . ALA A 1 296 ? -41.847 -9.298 43.010 1.00 51.03 295 ALA A C 1
ATOM 2347 O O . ALA A 1 296 ? -40.784 -8.705 42.740 1.00 49.16 295 ALA A O 1
ATOM 2349 N N . LYS A 1 297 ? -42.900 -8.704 43.557 1.00 51.72 296 LYS A N 1
ATOM 2350 C CA . LYS A 1 297 ? -42.920 -7.267 43.804 1.00 53.40 296 LYS A CA 1
ATOM 2351 C C . LYS A 1 297 ? -41.920 -6.904 44.893 1.00 48.66 296 LYS A C 1
ATOM 2352 O O . LYS A 1 297 ? -41.328 -5.822 44.876 1.00 48.45 296 LYS A O 1
ATOM 2358 N N . THR A 1 298 ? -41.717 -7.786 45.858 1.00 43.71 297 THR A N 1
ATOM 2359 C CA . THR A 1 298 ? -40.782 -7.414 46.923 1.00 45.04 297 THR A CA 1
ATOM 2360 C C . THR A 1 298 ? -39.340 -7.277 46.390 1.00 43.82 297 THR A C 1
ATOM 2361 O O . THR A 1 298 ? -38.537 -6.564 46.958 1.00 43.98 297 THR A O 1
ATOM 2365 N N . SER A 1 299 ? -39.050 -7.901 45.253 1.00 45.61 298 SER A N 1
ATOM 2366 C CA . SER A 1 299 ? -37.740 -7.804 44.630 1.00 42.69 298 SER A CA 1
ATOM 2367 C C . SER A 1 299 ? -37.378 -6.398 44.267 1.00 39.69 298 SER A C 1
ATOM 2368 O O . SER A 1 299 ? -36.208 -6.110 44.243 1.00 47.52 298 SER A O 1
ATOM 2371 N N . ALA A 1 300 ? -38.338 -5.516 44.018 1.00 39.25 299 ALA A N 1
ATOM 2372 C CA . ALA A 1 300 ? -38.025 -4.078 43.821 1.00 40.18 299 ALA A CA 1
ATOM 2373 C C . ALA A 1 300 ? -37.310 -3.442 45.023 1.00 42.18 299 ALA A C 1
ATOM 2374 O O . ALA A 1 300 ? -36.717 -2.368 44.871 1.00 40.90 299 ALA A O 1
ATOM 2376 N N . VAL A 1 301 ? -37.383 -4.088 46.200 1.00 40.26 300 VAL A N 1
ATOM 2377 C CA . VAL A 1 301 ? -36.519 -3.767 47.318 1.00 40.04 300 VAL A CA 1
ATOM 2378 C C . VAL A 1 301 ? -35.255 -4.658 47.363 1.00 43.98 300 VAL A C 1
ATOM 2379 O O . VAL A 1 301 ? -34.134 -4.146 47.343 1.00 45.01 300 VAL A O 1
ATOM 2383 N N . TYR A 1 302 ? -35.409 -5.973 47.421 1.00 45.94 301 TYR A N 1
ATOM 2384 C CA . TYR A 1 302 ? -34.253 -6.853 47.712 1.00 49.11 301 TYR A CA 1
ATOM 2385 C C . TYR A 1 302 ? -33.247 -6.971 46.568 1.00 49.52 301 TYR A C 1
ATOM 2386 O O . TYR A 1 302 ? -32.057 -7.130 46.835 1.00 51.63 301 TYR A O 1
ATOM 2395 N N . ASN A 1 303 ? -33.698 -6.919 45.315 1.00 46.00 302 ASN A N 1
ATOM 2396 C CA . ASN A 1 303 ? -32.740 -6.937 44.215 1.00 44.86 302 ASN A CA 1
ATOM 2397 C C . ASN A 1 303 ? -31.738 -5.794 44.336 1.00 42.85 302 ASN A C 1
ATOM 2398 O O . ASN A 1 303 ? -30.585 -6.054 44.382 1.00 47.41 302 ASN A O 1
ATOM 2403 N N . PRO A 1 304 ? -32.171 -4.545 44.458 1.00 44.99 303 PRO A N 1
ATOM 2404 C CA . PRO A 1 304 ? -31.134 -3.487 44.612 1.00 43.95 303 PRO A CA 1
ATOM 2405 C C . PRO A 1 304 ? -30.322 -3.526 45.918 1.00 41.06 303 PRO A C 1
ATOM 2406 O O . PRO A 1 304 ? -29.228 -3.039 45.960 1.00 44.09 303 PRO A O 1
ATOM 2410 N N . VAL A 1 305 ? -30.817 -4.135 46.971 1.00 41.76 304 VAL A N 1
ATOM 2411 C CA . VAL A 1 305 ? -29.952 -4.430 48.113 1.00 42.10 304 VAL A CA 1
ATOM 2412 C C . VAL A 1 305 ? -28.803 -5.337 47.647 1.00 44.90 304 VAL A C 1
ATOM 2413 O O . VAL A 1 305 ? -27.662 -5.035 47.861 1.00 51.35 304 VAL A O 1
ATOM 2417 N N . ILE A 1 306 ? -29.131 -6.446 47.005 1.00 46.31 305 ILE A N 1
ATOM 2418 C CA . ILE A 1 306 ? -28.151 -7.439 46.551 1.00 45.68 305 ILE A CA 1
ATOM 2419 C C . ILE A 1 306 ? -27.208 -6.916 45.462 1.00 45.07 305 ILE A C 1
ATOM 2420 O O . ILE A 1 306 ? -25.998 -7.031 45.591 1.00 47.49 305 ILE A O 1
ATOM 2425 N N . TYR A 1 307 ? -27.776 -6.341 44.410 1.00 43.58 306 TYR A N 1
ATOM 2426 C CA . TYR A 1 307 ? -27.035 -5.896 43.218 1.00 45.62 306 TYR A CA 1
ATOM 2427 C C . TYR A 1 307 ? -26.379 -4.525 43.291 1.00 44.92 306 TYR A C 1
ATOM 2428 O O . TYR A 1 307 ? -25.429 -4.289 42.550 1.00 48.02 306 TYR A O 1
ATOM 2437 N N . ILE A 1 308 ? -26.885 -3.642 44.152 1.00 45.71 307 ILE A N 1
ATOM 2438 C CA . ILE A 1 308 ? -26.444 -2.244 44.218 1.00 48.83 307 ILE A CA 1
ATOM 2439 C C . ILE A 1 308 ? -25.842 -1.978 45.589 1.00 51.58 307 ILE A C 1
ATOM 2440 O O . ILE A 1 308 ? -24.672 -1.653 45.708 1.00 48.47 307 ILE A O 1
ATOM 2445 N N . MET A 1 309 ? -26.629 -2.119 46.640 1.00 50.77 308 MET A N 1
ATOM 2446 C CA . MET A 1 309 ? -26.076 -1.854 47.941 1.00 52.43 308 MET A CA 1
ATOM 2447 C C . MET A 1 309 ? -24.970 -2.788 48.359 1.00 47.67 308 MET A C 1
ATOM 2448 O O . MET A 1 309 ? -24.149 -2.385 49.132 1.00 50.35 308 MET A O 1
ATOM 2453 N N . MET A 1 310 ? -24.918 -4.017 47.867 1.00 50.26 309 MET A N 1
ATOM 2454 C CA . MET A 1 310 ? -23.843 -4.927 48.266 1.00 50.88 309 MET A CA 1
ATOM 2455 C C . MET A 1 310 ? -22.667 -4.813 47.296 1.00 50.05 309 MET A C 1
ATOM 2456 O O . MET A 1 310 ? -21.721 -5.522 47.427 1.00 49.03 309 MET A O 1
ATOM 2461 N N . ASN A 1 311 ? -22.706 -3.888 46.348 1.00 51.62 310 ASN A N 1
ATOM 2462 C CA . ASN A 1 311 ? -21.581 -3.621 45.435 1.00 49.72 310 ASN A CA 1
ATOM 2463 C C . ASN A 1 311 ? -20.746 -2.514 46.075 1.00 53.57 310 ASN A C 1
ATOM 2464 O O . ASN A 1 311 ? -21.278 -1.411 46.277 1.00 53.29 310 ASN A O 1
ATOM 2469 N N . LYS A 1 312 ? -19.462 -2.800 46.393 1.00 60.10 311 LYS A N 1
ATOM 2470 C CA . LYS A 1 312 ? -18.589 -1.870 47.170 1.00 58.96 311 LYS A CA 1
ATOM 2471 C C . LYS A 1 312 ? -18.604 -0.427 46.603 1.00 59.93 311 LYS A C 1
ATOM 2472 O O . LYS A 1 312 ? -18.721 0.535 47.408 1.00 53.45 311 LYS A O 1
ATOM 2478 N N . GLN A 1 313 ? -18.552 -0.259 45.262 1.00 59.00 312 GLN A N 1
ATOM 2479 C CA . GLN A 1 313 ? -18.497 1.090 44.673 1.00 59.45 312 GLN A CA 1
ATOM 2480 C C . GLN A 1 313 ? -19.732 1.897 44.949 1.00 64.20 312 GLN A C 1
ATOM 2481 O O . GLN A 1 313 ? -19.628 2.991 45.570 1.00 74.75 312 GLN A O 1
ATOM 2487 N N . PHE A 1 314 ? -20.886 1.370 44.499 1.00 58.17 313 PHE A N 1
ATOM 2488 C CA . PHE A 1 314 ? -22.180 2.006 44.770 1.00 55.09 313 PHE A CA 1
ATOM 2489 C C . PHE A 1 314 ? -22.342 2.343 46.262 1.00 53.50 313 PHE A C 1
ATOM 2490 O O . PHE A 1 314 ? -22.609 3.500 46.635 1.00 51.20 313 PHE A O 1
ATOM 2498 N N . ARG A 1 315 ? -22.100 1.349 47.106 1.00 48.00 314 ARG A N 1
ATOM 2499 C CA . ARG A 1 315 ? -22.201 1.556 48.537 1.00 53.27 314 ARG A CA 1
ATOM 2500 C C . ARG A 1 315 ? -21.434 2.756 49.077 1.00 55.29 314 ARG A C 1
ATOM 2501 O O . ARG A 1 315 ? -21.986 3.512 49.887 1.00 60.10 314 ARG A O 1
ATOM 2509 N N . ASN A 1 316 ? -20.188 2.937 48.637 1.00 57.20 315 ASN A N 1
ATOM 2510 C CA . ASN A 1 316 ? -19.375 4.048 49.134 1.00 55.67 315 ASN A CA 1
ATOM 2511 C C . ASN A 1 316 ? -19.869 5.344 48.590 1.00 53.58 315 ASN A C 1
ATOM 2512 O O . ASN A 1 316 ? -20.102 6.288 49.347 1.00 51.38 315 ASN A O 1
ATOM 2517 N N . CYS A 1 317 ? -20.097 5.390 47.294 1.00 49.70 316 CYS A N 1
ATOM 2518 C CA . CYS A 1 317 ? -20.786 6.548 46.754 1.00 54.07 316 CYS A CA 1
ATOM 2519 C C . CYS A 1 317 ? -22.087 6.916 47.457 1.00 55.07 316 CYS A C 1
ATOM 2520 O O . CYS A 1 317 ? -22.335 8.093 47.694 1.00 51.58 316 CYS A O 1
ATOM 2523 N N . MET A 1 318 ? -22.916 5.929 47.793 1.00 64.66 317 MET A N 1
ATOM 2524 C CA . MET A 1 318 ? -24.180 6.209 48.519 1.00 65.54 317 MET A CA 1
ATOM 2525 C C . MET A 1 318 ? -23.941 6.795 49.874 1.00 60.15 317 MET A C 1
ATOM 2526 O O . MET A 1 318 ? -24.592 7.753 50.245 1.00 64.36 317 MET A O 1
ATOM 2531 N N . VAL A 1 319 ? -23.005 6.222 50.601 1.00 53.44 318 VAL A N 1
ATOM 2532 C C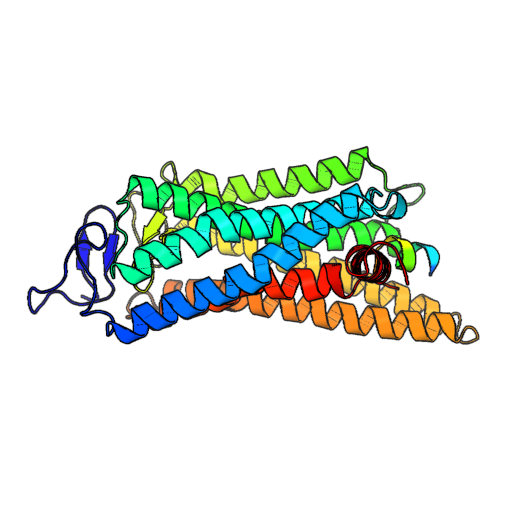A . VAL A 1 319 ? -22.701 6.698 51.943 1.00 55.87 318 VAL A CA 1
ATOM 2533 C C . VAL A 1 319 ? -22.131 8.109 51.942 1.00 58.23 318 VAL A C 1
ATOM 2534 O O . VAL A 1 319 ? -22.406 8.919 52.839 1.00 65.13 318 VAL A O 1
ATOM 2538 N N . THR A 1 320 ? -21.278 8.364 50.968 1.00 56.04 319 THR A N 1
ATOM 2539 C CA . THR A 1 320 ? -20.773 9.705 50.717 1.00 58.28 319 THR A CA 1
ATOM 2540 C C . THR A 1 320 ? -21.948 10.641 50.432 1.00 59.00 319 THR A C 1
ATOM 2541 O O . THR A 1 320 ? -22.142 11.588 51.144 1.00 64.01 319 THR A O 1
ATOM 2545 N N . THR A 1 321 ? -22.745 10.347 49.409 1.00 62.60 320 THR A N 1
ATOM 2546 C CA . THR A 1 321 ? -23.859 11.198 49.036 1.00 56.66 320 THR A CA 1
ATOM 2547 C C . THR A 1 321 ? -24.848 11.359 50.167 1.00 54.29 320 THR A C 1
ATOM 2548 O O . THR A 1 321 ? -25.337 12.435 50.389 1.00 52.98 320 THR A O 1
ATOM 2552 N N . LEU A 1 322 ? -25.082 10.308 50.924 1.00 59.38 321 LEU A N 1
ATOM 2553 C CA . LEU A 1 322 ? -25.925 10.401 52.125 1.00 62.60 321 LEU A CA 1
ATOM 2554 C C . LEU A 1 322 ? -25.300 11.142 53.299 1.00 63.42 321 LEU A C 1
ATOM 2555 O O . LEU A 1 322 ? -26.039 11.627 54.138 1.00 63.79 321 LEU A O 1
ATOM 2560 N N . CYS A 1 323 ? -23.970 11.229 53.373 1.00 67.77 322 CYS A N 1
ATOM 2561 C CA . CYS A 1 323 ? -23.318 12.096 54.363 1.00 71.15 322 CYS A CA 1
ATOM 2562 C C . CYS A 1 323 ? -22.836 13.455 53.850 1.00 80.80 322 CYS A C 1
ATOM 2563 O O . CYS A 1 323 ? -21.773 13.977 54.244 1.00 82.10 322 CYS A O 1
ATOM 2566 N N . CYS A 1 324 ? -23.679 14.046 52.990 1.00 92.82 323 CYS A N 1
ATOM 2567 C CA . CYS A 1 324 ? -23.665 15.480 52.668 1.00 94.78 323 CYS A CA 1
ATOM 2568 C C . CYS A 1 324 ? -22.466 15.872 51.782 1.00 86.60 323 CYS A C 1
ATOM 2569 O O . CYS A 1 324 ? -22.407 16.998 51.309 1.00 91.52 323 CYS A O 1
ATOM 2572 N N . GLY A 1 325 ? -21.592 14.906 51.487 1.00 78.33 324 GLY A N 1
ATOM 2573 C CA . GLY A 1 325 ? -20.331 15.113 50.774 1.00 79.52 324 GLY A CA 1
ATOM 2574 C C . GLY A 1 325 ? -19.087 14.386 51.294 1.00 81.56 324 GLY A C 1
ATOM 2575 O O . GLY A 1 325 ? -18.071 14.336 50.582 1.00 81.39 324 GLY A O 1
ATOM 2576 N N . LYS A 1 326 ? -19.181 13.800 52.499 1.00 78.57 325 LYS A N 1
ATOM 2577 C CA . LYS A 1 326 ? -18.048 13.404 53.326 1.00 78.60 325 LYS A CA 1
ATOM 2578 C C . LYS A 1 326 ? -18.071 11.906 53.651 1.00 79.90 325 LYS A C 1
ATOM 2579 O O . LYS A 1 326 ? -19.083 11.271 53.469 1.00 91.84 325 LYS A O 1
ATOM 2585 N N . ASN A 1 327 ? -16.956 11.362 54.158 1.00 92.02 326 ASN A N 1
ATOM 2586 C CA . ASN A 1 327 ? -16.742 9.915 54.427 1.00 87.16 326 ASN A CA 1
ATOM 2587 C C . ASN A 1 327 ? -16.343 9.147 53.179 1.00 82.64 326 ASN A C 1
ATOM 2588 O O . ASN A 1 327 ? -16.351 7.920 53.193 1.00 88.47 326 ASN A O 1
ATOM 2593 N N . ILE B 2 1 ? -6.798 -11.727 37.445 1.00 109.44 340 ILE B N 1
ATOM 2594 C CA . ILE B 2 1 ? -8.266 -11.896 37.200 1.00 92.13 340 ILE B CA 1
ATOM 2595 C C . ILE B 2 1 ? -9.152 -11.181 38.231 1.00 85.06 340 ILE B C 1
ATOM 2596 O O . ILE B 2 1 ? -10.338 -11.056 38.026 1.00 97.56 340 ILE B O 1
ATOM 2601 N N . LEU B 2 2 ? -8.577 -10.748 39.346 1.00 81.07 341 LEU B N 1
ATOM 2602 C CA . LEU B 2 2 ? -9.233 -9.848 40.316 1.00 70.34 341 LEU B CA 1
ATOM 2603 C C . LEU B 2 2 ? -9.643 -8.484 39.731 1.00 73.37 341 LEU B C 1
ATOM 2604 O O . LEU B 2 2 ? -10.568 -7.863 40.244 1.00 70.52 341 LEU B O 1
ATOM 2609 N N . GLU B 2 3 ? -8.929 -8.008 38.704 1.00 75.15 342 GLU B N 1
ATOM 2610 C CA . GLU B 2 3 ? -9.248 -6.749 38.036 1.00 74.91 342 GLU B CA 1
ATOM 2611 C C . GLU B 2 3 ? -10.641 -6.841 37.489 1.00 70.71 342 GLU B C 1
ATOM 2612 O O . GLU B 2 3 ? -11.462 -5.943 37.653 1.00 69.65 342 GLU B O 1
ATOM 2618 N N . ASN B 2 4 ? -10.903 -7.955 36.830 1.00 74.71 343 ASN B N 1
ATOM 2619 C CA . ASN B 2 4 ? -12.207 -8.194 36.242 1.00 72.70 343 ASN B CA 1
ATOM 2620 C C . ASN B 2 4 ? -13.347 -8.459 37.254 1.00 70.28 343 ASN B C 1
ATOM 2621 O O . ASN B 2 4 ? -14.480 -8.019 37.044 1.00 58.60 343 ASN B O 1
ATOM 2626 N N . LEU B 2 5 ? -13.021 -9.087 38.383 1.00 70.79 344 LEU B N 1
ATOM 2627 C CA . LEU B 2 5 ? -13.949 -9.180 39.513 1.00 65.65 344 LEU B CA 1
ATOM 2628 C C . LEU B 2 5 ? -14.276 -7.799 40.083 1.00 64.07 344 LEU B C 1
ATOM 2629 O O . LEU B 2 5 ? -15.410 -7.531 40.404 1.00 72.02 344 LEU B O 1
ATOM 2634 N N . LYS B 2 6 ? -13.299 -6.910 40.182 1.00 69.45 345 LYS B N 1
ATOM 2635 C CA . LYS B 2 6 ? -13.557 -5.575 40.696 1.00 66.30 345 LYS B CA 1
ATOM 2636 C C . LYS B 2 6 ? -14.471 -4.880 39.707 1.00 61.57 345 LYS B C 1
ATOM 2637 O O . LYS B 2 6 ? -15.558 -4.443 40.098 1.00 59.18 345 LYS B O 1
ATOM 2643 N N . ASP B 2 7 ? -14.089 -4.864 38.427 1.00 59.07 346 ASP B N 1
ATOM 2644 C CA . ASP B 2 7 ? -14.910 -4.242 37.340 1.00 64.28 346 ASP B CA 1
ATOM 2645 C C . ASP B 2 7 ? -16.417 -4.615 37.339 1.00 58.92 346 ASP B C 1
ATOM 2646 O O . ASP B 2 7 ? -17.299 -3.798 37.120 1.00 59.28 346 ASP B O 1
ATOM 2651 N N . VAL B 2 8 ? -16.662 -5.879 37.600 1.00 57.28 347 VAL B N 1
ATOM 2652 C CA . VAL B 2 8 ? -17.930 -6.523 37.444 1.00 52.05 347 VAL B CA 1
ATOM 2653 C C . VAL B 2 8 ? -18.765 -6.400 38.761 1.00 56.84 347 VAL B C 1
ATOM 2654 O O . VAL B 2 8 ? -19.942 -6.774 38.816 1.00 60.05 347 VAL B O 1
ATOM 2658 N N . GLY B 2 9 ? -18.180 -5.828 39.812 1.00 54.67 348 GLY B N 1
ATOM 2659 C CA . GLY B 2 9 ? -18.918 -5.502 41.009 1.00 54.03 348 GLY B CA 1
ATOM 2660 C C . GLY B 2 9 ? -18.978 -6.644 41.974 1.00 58.14 348 GLY B C 1
ATOM 2661 O O . GLY B 2 9 ? -19.638 -6.531 42.982 1.00 63.81 348 GLY B O 1
ATOM 2662 N N . LEU B 2 10 ? -18.237 -7.718 41.701 1.00 64.97 349 LEU B N 1
ATOM 2663 C CA . LEU B 2 10 ? -18.231 -8.945 42.524 1.00 65.77 349 LEU B CA 1
ATOM 2664 C C . LEU B 2 10 ? -17.097 -9.065 43.555 1.00 64.00 349 LEU B C 1
ATOM 2665 O O . LEU B 2 10 ? -17.165 -9.957 44.418 1.00 63.44 349 LEU B O 1
ATOM 2670 N N . PHE B 2 11 ? -16.076 -8.202 43.469 1.00 64.34 350 PHE B N 1
ATOM 2671 C CA . PHE B 2 11 ? -15.027 -8.124 44.508 1.00 75.17 350 PHE B CA 1
ATOM 2672 C C . PHE B 2 11 ? -14.491 -6.713 44.767 1.00 81.23 350 PHE B C 1
ATOM 2673 O O . PHE B 2 11 ? -14.189 -6.346 45.919 1.00 81.11 350 PHE B O 1
#

Solvent-accessible surface area: 15828 Å² total; per-residue (Å²): 212,56,4,24,146,23,116,72,26,48,0,17,74,30,62,180,98,41,61,10,118,29,0,20,131,23,55,0,91,47,16,11,96,69,154,49,4,56,114,29,5,44,56,8,108,85,3,19,100,78,0,76,63,32,0,94,32,0,48,97,0,11,111,94,35,158,168,0,101,57,38,25,9,58,3,4,32,9,2,0,57,0,0,22,74,9,0,108,18,0,0,48,25,3,43,108,0,1,112,63,0,39,0,42,95,10,59,104,10,2,50,108,8,0,30,78,16,22,18,0,5,9,9,4,4,5,2,5,1,6,6,0,63,10,5,36,25,19,8,28,134,62,85,100,154,66,216,45,21,105,109,50,2,94,130,12,22,42,85,0,128,93,32,0,79,38,0,0,37,21,8,76,126,38,89,0,28,12,0,0,14,2,11,1,2,18,6,8,24,0,25,30,20,79,43,136,142,19,82,2,112,46,0,13,81,43,36,59,68,41,4,19,56,67,0,36,107,37,4,99,106,4,3,41,59,0,26,128,37,1,92,94,21,3,64,155,75,130,151,26,83,63,7,44,145,0,25,136,68,0,21,130,12,13,95,41,4,22,88,7,3,48,77,1,37,88,30,48,10,36,22,11,116,106,4,76,68,79,92,83,51,83,41,28,19,82,78,6,38,88,0,10,88,62,7,33,26,3,0,20,45,4,0,48,20,8,0,77,78,7,73,58,0,101,90,18,10,70,33,25,119,60,130,46,157,162,105,44,124,33,0,85,61,10,17,3,49

B-factor: mean 59.58, std 16.03, range [30.06, 149.76]

Nearest PDB structures (foldseek):
  5en0-assembly1_A  TM=1.003E+00  e=6.821E-46  Bos taurus
  4bez-assembly1_A-2  TM=1.002E+00  e=1.083E-42  Bos taurus
  2x72-assembly1_A-2  TM=1.001E+00  e=1.477E-42  Bos taurus
  4a4m-assembly1_A-2  TM=1.001E+00  e=1.614E-42  Bos taurus
  3dqb-assembly1_A  TM=9.988E-01  e=1.688E-42  Bos taurus

Radius of gyration: 21.76 Å; Cα contacts (8 Å, |Δi|>4): 492; chains: 2; bounding box: 76×45×36 Å

Sequence (337 aa):
MCGTEGPNFYVPFSNKTGVVRSPFEAPQYYLAEPWQFSMLAAYMFLLIMLGFPINFLTLYVTVQHKKLRTPLNYILLNLAVADLFMVFGGFTTILYTSLHGYFVFGPTGCNLEGFFATLGGEIALWSLVVLAIERYVVVCKPMSNFRFGENHAIMGVAFTWVMALACAAPPLVGWSRYIPEGMQCSCGIDYYTPHEETNNESFVIYMFVVHFIIPLIVIFFCYGQLVFTVKEAAAQQQESATTQKAEKEVTRMVIIMVIAFLICWLPYAGVAFYIFTHQGSCFGPIFMTIPAFFAKTSAVYNPVIYIMMNKQFRNCMVTTLCCGKNILENLKDVGLF

Secondary structure (DSSP, 8-state):
--SEEETTEEESS--TTS----TTTS--TTTS-HHHHHHHHHHHHHHHHHHHHHHHHHHHHHHH-GGG-SGGGHHHHHHHHHHHIIIIIIIIHHHHHHTTTS-TTHHHHHHHHHHHHHHHHHHHHHHHHHHHHHHHHHHT--STT----HHHHHHHHHHHHHHHHHHHSGGGTTSS-EEEETTTTEEEE--SS--TTTTHHHHHHHHHIIIIIHHHHHHHHHHHHHHHHHHHHHHTTTT-HHHHHHHHHHHHHHHHHHHHHHHHHHHHHHHHHHHHT--S----HHHHHHHHHHHHHHHHHHHIIIIITSHHHHHHHHHHHTTT--/-HHHHHHTT--

Organism: Bos taurus (NCBI:txid9913)

CATH classification: 1.20.1070.10

InterPro domains:
  IPR000276 G protein-coupled receptor, rhodopsin-like [PF00001] (55-306)
  IPR000276 G protein-coupled receptor, rhodopsin-like [PR00237] (39-63)
  IPR000276 G protein-coupled receptor, rhodopsin-like [PR00237] (72-93)
  IPR000276 G protein-coupled receptor, rhodopsin-like [PR00237] (117-139)
  IPR000276 G protein-coupled receptor, rhodopsin-like [PR00237] (152-173)
  IPR000276 G protein-coupled receptor, rhodopsin-like [PR00237] (204-227)
  IPR000276 G protein-coupled receptor, rhodopsin-like [PR00237] (250-274)
  IPR000276 G protein-coupled receptor, rhodopsin-like [PR00237] (288-314)
  IPR000276 G protein-coupled receptor, rhodopsin-like [PS00237] (123-139)
  IPR000276 G protein-coupled receptor, rhodopsin-like [SM01381] (48-321)
  IPR000732 Rhodopsin [PR00579] (3-21)
  IPR000732 Rhodopsin [PR00579] (22-38)
  IPR000732 Rhodopsin [PR00579] (85-101)
  IPR000732 Rhodopsin [PR00579] (191-207)
  IPR000732 Rhodopsin [PR00579] (271-289)
  IPR000732 Rhodopsin [PR00579] (319-332)
  IPR001760 Opsin [PR00238] (60-72)
  IPR001760 Opsin [PR00238] (174-186)
  IPR001760 Opsin [PR00238] (285-297)
  IPR017452 GPCR, rhodopsin-like, 7TM [PS50262] (54-306)

Foldseek 3Di:
DAFDDDDFATARHHCPVVPDDALQPAAPCVQDHLVVLVVLLVLLVVLLVQLVCLLVLLVVLCVVDVVQPFLLNLLVNLLSVLLVLLSVLESVLLSVLSNRNGANVPDVSLLRSALSNQLSLQLNLLSLLLSLVVLLCVQVVPDPPDDDHNVVSVVSSVVSNVVSCVLRVLLVPQAFHWAQAQSNSHIYTDLQDCDPRRRSVVSNVCCLVVVPVVSLVSLCVSLVSVLVSLVVVCVVPVVDVVSVVVSVVSVVLSVVSNVLSCQQQVLVSVVSVVSSVPVPDRDGRVNRCNNVSRNSSCSRVVSCSPQCVPVVNVVSSVCVVVVRHD/DVVVCVVVVND

GO terms:
  GO:0005502 11-cis retinal binding (F, IDA)
  GO:0008020 G protein-coupled photoreceptor activity (F, IDA)
  GO:0016020 membrane (C, IDA)
  GO:0016038 absorption of visible light (P, IDA)
  GO:0016056 G protein-coupled opsin signaling pathway (P, IDA)
  GO:0141190 transducin-mediated opsin signaling pathway (P, IDA)
  GO:0007603 phototransduction, visible light (P, IDA)
  GO:0016020 membrane (C, EXP)
  GO:0005515 protein binding (F, IPI)
  GO:0005886 plasma membrane (C, IDA)
  GO:0097381 photoreceptor disc membrane (C, TAS)
  GO:0000139 Golgi membrane (C, TAS)
  GO:0042802 identical protein binding (F, IPI)
  GO:0042622 photoreceptor outer segment membrane (C, IDA)
  GO:0002046 opsin binding (F, IDA)
  GO:0008270 zinc ion binding (F, IDA)
  GO:0009416 response to light stimulus (P, IDA)
  GO:0097648 G protein-coupled receptor complex (C, IDA)
  GO:0001965 G-protein alpha-subunit binding (F, IPI)
  GO:1990763 arrestin family protein binding (F, IPI)